Protein AF-0000000087744538 (afdb_homodimer)

Solvent-accessible surface area (backbone atoms only — not comparable to full-atom values): 15114 Å² total; per-residue (Å²): 135,67,72,44,76,43,66,58,74,73,55,67,66,58,53,46,51,51,42,43,56,70,70,41,84,78,67,40,65,72,46,45,54,49,22,63,71,48,39,71,42,40,40,32,29,20,52,75,89,43,78,42,34,37,32,33,28,36,47,30,77,37,49,35,33,53,41,73,71,38,53,32,67,93,55,54,93,66,58,53,65,60,50,50,54,50,50,53,52,47,51,56,57,70,72,44,57,86,58,30,63,37,41,40,31,37,68,28,57,72,91,44,51,63,68,44,40,77,70,65,30,39,64,40,50,49,98,89,40,24,42,31,33,40,31,76,46,76,76,136,68,74,45,75,43,67,58,75,71,56,67,66,59,52,46,51,51,42,42,56,70,72,41,84,80,67,39,67,73,47,44,55,51,21,65,70,47,38,70,41,40,40,32,29,20,52,76,88,42,78,44,33,38,33,32,27,36,49,29,75,37,50,35,33,52,42,72,72,40,52,31,67,93,56,52,93,66,57,54,64,60,50,48,53,51,50,53,52,48,52,56,57,70,72,44,57,86,58,30,63,37,41,40,30,37,66,29,56,71,91,43,50,65,68,44,40,77,70,64,30,39,64,39,50,48,100,90,40,24,40,30,31,40,34,77,47,76,76

Organism: Butyrivibrio fibrisolvens (NCBI:txid831)

Nearest PDB structures (foldseek):
  1y7r-assembly1_B  TM=8.775E-01  e=1.436E-12  Staphylococcus aureus
  2pdo-assembly1_A  TM=7.388E-01  e=1.281E-07  Shigella flexneri 2a str. 2457T
  4qvt-assembly2_D  TM=7.236E-01  e=6.708E-07  Escherichia coli K-12
  5isv-assembly2_B  TM=7.791E-01  e=2.695E-05  Escherichia coli O157:H7
  2cnt-assembly4_D  TM=7.879E-01  e=6.573E-05  Salmonella enterica subsp. enterica serovar Typhimurium str. LT2

Sequence (278 aa):
MAITYSQQIPDLQTYYDLRKSVEWNNFCPEQSEKAINNSVYFILAKDGNLPVAMGRVVGDGMYFTIVDVVVRPEYQGQKIGSTIVNRLVEIIQAEAPKGARLSIQLIAAQGKEQFYVKQGFKILPHENCGPALRKVIYTMAITYSQQIPDLQTYYDLRKSVEWNNFCPEQSEKAINNSVYFILAKDGNLPVAMGRVVGDGMYFTIVDVVVRPEYQGQKIGSTIVNRLVEIIQAEAPKGARLSIQLIAAQGKEQFYVKQGFKILPHENCGPALRKVIYT

InterPro domains:
  IPR000182 GNAT domain [PF13508] (41-122)
  IPR000182 GNAT domain [PS51186] (1-139)
  IPR016181 Acyl-CoA N-acyltransferase [SSF55729] (9-126)
  IPR053144 Putative Acetyltransferase Butenolide Biosynthesis [PTHR43233] (16-133)

pLDDT: mean 97.21, std 3.01, range [69.44, 98.88]

Foldseek 3Di:
DDKDKDQDQDDPVLLCVQCVLVPHDDDDSVVSVVVSVQFPTKMWIDDVVHTFWIWTWDDDLAEIEIDRTGGRPVCPPVCPSVVRVVVVVVVSVVPHDPPGHHHYDYDDDPPCVVVVVVVVDDAPDDDVHHGDDDDDDDD/DDKDKDQDQDDPVLLCVQCVLVPHDDDDSVVSVVVSVQFPTKMWIDDVPHTFWIWTWDDDLAEIEIDRTGGRPVCPPVCPSVVRVVVVVVVSVVPHDPPGHHHYDYDDDPPCVVVVVVVVDDAPDDDPHHGDDDDDDDD

Structure (mmCIF, N/CA/C/O backbone):
data_AF-0000000087744538-model_v1
#
loop_
_entity.id
_entity.type
_entity.pdbx_description
1 polymer 'GNAT family N-acetyltransferase'
#
loop_
_atom_site.group_PDB
_atom_site.id
_atom_site.type_symbol
_atom_site.label_atom_id
_atom_site.label_alt_id
_atom_site.label_comp_id
_atom_site.label_asym_id
_atom_site.label_entity_id
_atom_site.label_seq_id
_atom_site.pdbx_PDB_ins_code
_atom_site.Cartn_x
_atom_site.Cartn_y
_atom_site.Cartn_z
_atom_site.occupancy
_atom_site.B_iso_or_equiv
_atom_site.auth_seq_id
_atom_site.auth_comp_id
_atom_site.auth_asym_id
_atom_site.auth_atom_id
_atom_site.pdbx_PDB_model_num
ATOM 1 N N . MET A 1 1 ? 7.078 30.484 14.078 1 69.75 1 MET A N 1
ATOM 2 C CA . MET A 1 1 ? 6.355 29.219 14.016 1 69.75 1 MET A CA 1
ATOM 3 C C . MET A 1 1 ? 7.301 28.031 14.219 1 69.75 1 MET A C 1
ATOM 5 O O . MET A 1 1 ? 8.328 27.938 13.539 1 69.75 1 MET A O 1
ATOM 9 N N . ALA A 1 2 ? 7.113 27.406 15.43 1 89.69 2 ALA A N 1
ATOM 10 C CA . ALA A 1 2 ? 8.078 26.344 15.719 1 89.69 2 ALA A CA 1
ATOM 11 C C . ALA A 1 2 ? 7.445 24.969 15.555 1 89.69 2 ALA A C 1
ATOM 13 O O . ALA A 1 2 ? 6.848 24.438 16.5 1 89.69 2 ALA A O 1
ATOM 14 N N . ILE A 1 3 ? 7.383 24.469 14.352 1 97.69 3 ILE A N 1
ATOM 15 C CA . ILE A 1 3 ? 6.773 23.172 14.078 1 97.69 3 ILE A CA 1
ATOM 16 C C . ILE A 1 3 ? 7.66 22.047 14.625 1 97.69 3 ILE A C 1
ATOM 18 O O . ILE A 1 3 ? 8.875 22.047 14.406 1 97.69 3 ILE A O 1
ATOM 22 N N . THR A 1 4 ? 7.109 21.203 15.445 1 98.25 4 THR A N 1
ATOM 23 C CA . THR A 1 4 ? 7.809 20.031 15.93 1 98.25 4 THR A CA 1
ATOM 24 C C . THR A 1 4 ? 7.254 18.766 15.289 1 98.25 4 THR A C 1
ATOM 26 O O . THR A 1 4 ? 6.074 18.703 14.922 1 98.25 4 THR A O 1
ATOM 29 N N . TYR A 1 5 ? 8.094 17.781 15.133 1 98.44 5 TYR A N 1
ATOM 30 C CA . TYR A 1 5 ? 7.719 16.5 14.531 1 98.44 5 TYR A CA 1
ATOM 31 C C . TYR A 1 5 ? 7.965 15.344 15.492 1 98.44 5 TYR A C 1
ATOM 33 O O . TYR A 1 5 ? 8.977 15.32 16.203 1 98.44 5 TYR A O 1
ATOM 41 N N . SER A 1 6 ? 7.062 14.438 15.57 1 98.19 6 SER A N 1
ATOM 42 C CA . SER A 1 6 ? 7.234 13.242 16.391 1 98.19 6 SER A CA 1
ATOM 43 C C . SER A 1 6 ?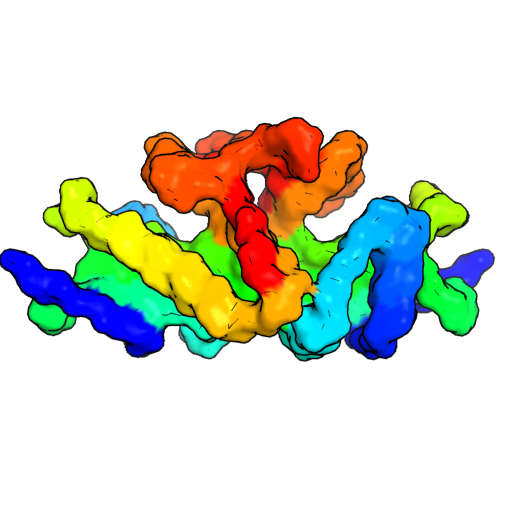 6.59 12.023 15.75 1 98.19 6 SER A C 1
ATOM 45 O O . SER A 1 6 ? 5.809 12.156 14.805 1 98.19 6 SER A O 1
ATOM 47 N N . GLN A 1 7 ? 6.898 10.758 16.234 1 97.94 7 GLN A N 1
ATOM 48 C CA . GLN A 1 7 ? 6.332 9.523 15.711 1 97.94 7 GLN A CA 1
ATOM 49 C C . GLN A 1 7 ? 5.168 9.039 16.578 1 97.94 7 GLN A C 1
ATOM 51 O O . GLN A 1 7 ? 4.773 7.871 16.5 1 97.94 7 GLN A O 1
ATOM 56 N N . GLN A 1 8 ? 4.699 10 17.328 1 96.25 8 GLN A N 1
ATOM 57 C CA . GLN A 1 8 ? 3.574 9.664 18.203 1 96.25 8 GLN A CA 1
ATOM 58 C C . GLN A 1 8 ? 2.305 9.43 17.375 1 96.25 8 GLN A C 1
ATOM 60 O O . GLN A 1 8 ? 1.945 10.242 16.531 1 96.25 8 GLN A O 1
ATOM 65 N N . ILE A 1 9 ? 1.644 8.305 17.641 1 97.88 9 ILE A N 1
ATOM 66 C CA . ILE A 1 9 ? 0.337 8.055 17.047 1 97.88 9 ILE A CA 1
ATOM 67 C C . ILE A 1 9 ? -0.725 8.898 17.75 1 97.88 9 ILE A C 1
ATOM 69 O O . ILE A 1 9 ? -0.856 8.852 18.969 1 97.88 9 ILE A O 1
ATOM 73 N N . PRO A 1 10 ? -1.362 9.742 17.047 1 97.81 10 PRO A N 1
ATOM 74 C CA . PRO A 1 10 ? -2.357 10.594 17.703 1 97.81 10 PRO A CA 1
ATOM 75 C C . PRO A 1 10 ? -3.588 9.82 18.172 1 97.81 10 PRO A C 1
ATOM 77 O O . PRO A 1 10 ? -3.801 8.68 17.734 1 97.81 10 PRO A O 1
ATOM 80 N N . ASP A 1 11 ? -4.402 10.477 19.062 1 97.69 11 ASP A N 1
ATOM 81 C CA . ASP A 1 11 ? -5.707 9.906 19.375 1 97.69 11 ASP A CA 1
ATOM 82 C C . ASP A 1 11 ? -6.664 10.031 18.203 1 97.69 11 ASP A C 1
ATOM 84 O O . ASP A 1 11 ? -6.398 10.781 17.266 1 97.69 11 ASP A O 1
ATOM 88 N N . LEU A 1 12 ? -7.715 9.281 18.297 1 98.38 12 LEU A N 1
ATOM 89 C CA . LEU A 1 12 ? -8.664 9.18 17.188 1 98.38 12 LEU A CA 1
ATOM 90 C C . LEU A 1 12 ? -9.219 10.555 16.828 1 98.38 12 LEU A C 1
ATOM 92 O O . LEU A 1 12 ? -9.359 10.883 15.648 1 98.38 12 LEU A O 1
ATOM 96 N N . GLN A 1 13 ? -9.562 11.336 17.781 1 98.5 13 GLN A N 1
ATOM 97 C CA . GLN A 1 13 ? -10.141 12.648 17.531 1 98.5 13 GLN A CA 1
ATOM 98 C C . GLN A 1 13 ? -9.172 13.547 16.766 1 98.5 13 GLN A C 1
ATOM 100 O O . GLN A 1 13 ? -9.562 14.258 15.844 1 98.5 13 GLN A O 1
ATOM 105 N N . THR A 1 14 ? -7.961 13.586 17.172 1 98.69 14 THR A N 1
ATOM 106 C CA . THR A 1 14 ? -6.934 14.352 16.484 1 98.69 14 THR A CA 1
ATOM 107 C C . THR A 1 14 ? -6.812 13.898 15.031 1 98.69 14 THR A C 1
ATOM 109 O O . THR A 1 14 ? -6.73 14.727 14.117 1 98.69 14 THR A O 1
ATOM 112 N N . TYR A 1 15 ? -6.77 12.594 14.836 1 98.75 15 TYR A N 1
ATOM 113 C CA . TYR A 1 15 ? -6.727 12.016 13.5 1 98.75 15 TYR A CA 1
ATOM 114 C C . TYR A 1 15 ? -7.898 12.5 12.656 1 98.75 15 TYR A C 1
ATOM 116 O O . TYR A 1 15 ? -7.715 12.953 11.523 1 98.75 15 TYR A O 1
ATOM 124 N N . TYR A 1 16 ? -9.039 12.469 13.188 1 98.75 16 TYR A N 1
ATOM 125 C CA . TYR A 1 16 ? -10.25 12.883 12.492 1 98.75 16 TYR A CA 1
ATOM 126 C C . TYR A 1 16 ? -10.219 14.375 12.18 1 98.75 16 TYR A C 1
ATOM 128 O O . TYR A 1 16 ? -10.602 14.797 11.086 1 98.75 16 TYR A O 1
ATOM 136 N N . ASP A 1 17 ? -9.789 15.133 13.125 1 98.75 17 ASP A N 1
ATOM 137 C CA . ASP A 1 17 ? -9.742 16.578 12.953 1 98.75 17 ASP A CA 1
ATOM 138 C C . ASP A 1 17 ? -8.797 16.969 11.82 1 98.75 17 ASP A C 1
ATOM 140 O O . ASP A 1 17 ? -9.078 17.906 11.062 1 98.75 17 ASP A O 1
ATOM 144 N N . LEU A 1 18 ? -7.699 16.328 11.758 1 98.75 18 LEU A N 1
ATOM 145 C CA . LEU A 1 18 ? -6.738 16.609 10.695 1 98.75 18 LEU A CA 1
ATOM 146 C C . LEU A 1 18 ? -7.324 16.266 9.328 1 98.75 18 LEU A C 1
ATOM 148 O O . LEU A 1 18 ? -7.227 17.062 8.391 1 98.75 18 LEU A O 1
ATOM 152 N N . ARG A 1 19 ? -7.922 15.117 9.211 1 98.5 19 ARG A N 1
ATOM 153 C CA . ARG A 1 19 ? -8.555 14.75 7.945 1 98.5 19 ARG A CA 1
ATOM 154 C C . ARG A 1 19 ? -9.664 15.734 7.582 1 98.5 19 ARG A C 1
ATOM 156 O O . ARG A 1 19 ? -9.75 16.188 6.438 1 98.5 19 ARG A O 1
ATOM 163 N N . LYS A 1 20 ? -10.461 16.078 8.5 1 98.38 20 LYS A N 1
ATOM 164 C CA . LYS A 1 20 ? -11.562 17 8.289 1 98.38 20 LYS A CA 1
ATOM 165 C C . LYS A 1 20 ? -11.055 18.375 7.855 1 98.38 20 LYS A C 1
ATOM 16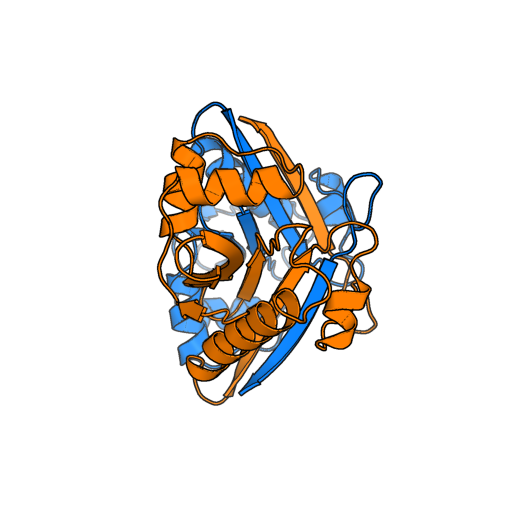7 O O . LYS A 1 20 ? -11.703 19.062 7.066 1 98.38 20 LYS A O 1
ATOM 172 N N . SER A 1 21 ? -9.945 18.781 8.375 1 98.25 21 SER A N 1
ATOM 173 C CA . SER A 1 21 ? -9.375 20.094 8.07 1 98.25 21 SER A CA 1
ATOM 174 C C . SER A 1 21 ? -9.156 20.266 6.57 1 98.25 21 SER A C 1
ATOM 176 O O . SER A 1 21 ? -9.094 21.391 6.078 1 98.25 21 SER A O 1
ATOM 178 N N . VAL A 1 22 ? -8.977 19.203 5.836 1 96.94 22 VAL A N 1
ATOM 179 C CA . VAL A 1 22 ? -8.797 19.266 4.391 1 96.94 22 VAL A CA 1
ATOM 180 C C . VAL A 1 22 ? -10.031 18.703 3.689 1 96.94 22 VAL A C 1
ATOM 182 O O . VAL A 1 22 ? -9.945 18.219 2.557 1 96.94 22 VAL A O 1
ATOM 185 N N . GLU A 1 23 ? -11.094 18.531 4.391 1 96.44 23 GLU A N 1
ATOM 186 C CA . GLU A 1 23 ? -12.414 18.172 3.889 1 96.44 23 GLU A CA 1
ATOM 187 C C . GLU A 1 23 ? -12.461 16.703 3.48 1 96.44 23 GLU A C 1
ATOM 189 O O . GLU A 1 23 ? -13.172 16.328 2.539 1 96.44 23 GLU A O 1
ATOM 194 N N . TRP A 1 24 ? -11.656 15.938 4.039 1 96.5 24 TRP A N 1
ATOM 195 C CA . TRP A 1 24 ? -11.727 14.5 3.801 1 96.5 24 TRP A CA 1
ATOM 196 C C . TRP A 1 24 ? -12.75 13.844 4.727 1 96.5 24 TRP A C 1
ATOM 198 O O . TRP A 1 24 ? -12.844 14.203 5.902 1 96.5 24 TRP A O 1
ATOM 208 N N . ASN A 1 25 ? -13.484 12.914 4.156 1 95.81 25 ASN A N 1
ATOM 209 C CA . ASN A 1 25 ? -14.383 12.133 4.996 1 95.81 25 ASN A CA 1
ATOM 210 C C . ASN A 1 25 ? -13.617 11.156 5.879 1 95.81 25 ASN A C 1
ATOM 212 O O . ASN A 1 25 ? -12.602 10.594 5.457 1 95.81 25 ASN A O 1
ATOM 216 N N . ASN A 1 26 ? -14.133 10.984 7.09 1 97.62 26 ASN A N 1
ATOM 217 C CA . ASN A 1 26 ? -13.508 10.047 8.016 1 97.62 26 ASN A CA 1
ATOM 218 C C . ASN A 1 26 ? -14.039 8.625 7.82 1 97.62 26 ASN A C 1
ATOM 220 O O . ASN A 1 26 ? -15.062 8.43 7.156 1 97.62 26 ASN A O 1
ATOM 224 N N . PHE A 1 27 ? -13.344 7.66 8.32 1 97.69 27 PHE A N 1
ATOM 225 C CA . PHE A 1 27 ? -13.711 6.25 8.352 1 97.69 27 PHE A CA 1
ATOM 226 C C . PHE A 1 27 ? -14.422 5.902 9.648 1 97.69 27 PHE A C 1
ATOM 228 O O . PHE A 1 27 ? -14.477 6.715 10.57 1 97.69 27 PHE A O 1
ATOM 235 N N . CYS A 1 28 ? -15.031 4.758 9.68 1 97.81 28 CYS A N 1
ATOM 236 C CA . CYS A 1 28 ? -15.703 4.395 10.922 1 97.81 28 CYS A CA 1
ATOM 237 C C . CYS A 1 28 ? -14.703 4.227 12.055 1 97.81 28 CYS A C 1
ATOM 239 O O . CYS A 1 28 ? -13.539 3.895 11.82 1 97.81 28 CYS A O 1
ATOM 241 N N . PRO A 1 29 ? -15.078 4.508 13.266 1 97.56 29 PRO A N 1
ATOM 242 C CA . PRO A 1 29 ? -14.148 4.566 14.398 1 97.56 29 PRO A CA 1
ATOM 243 C C . PRO A 1 29 ? -13.359 3.27 14.578 1 97.56 29 PRO A C 1
ATOM 245 O O . PRO A 1 29 ? -12.141 3.307 14.773 1 97.56 29 PRO A O 1
ATOM 248 N N . GLU A 1 30 ? -14.008 2.127 14.531 1 97.38 30 GLU A N 1
ATOM 249 C CA . GLU A 1 30 ? -13.312 0.857 14.727 1 97.38 30 GLU A CA 1
ATOM 250 C C . GLU A 1 30 ? -12.219 0.666 13.68 1 97.38 30 GLU A C 1
ATOM 252 O O . GLU A 1 30 ? -11.094 0.272 14.008 1 97.38 30 GLU A O 1
ATOM 257 N N . GLN A 1 31 ? -12.539 0.989 12.516 1 97.31 31 GLN A N 1
ATOM 258 C CA . GLN A 1 31 ? -11.594 0.887 11.406 1 97.31 31 GLN A CA 1
ATOM 259 C C . GLN A 1 31 ? -10.422 1.845 11.586 1 97.31 31 GLN A C 1
ATOM 261 O O . GLN A 1 31 ? -9.266 1.458 11.414 1 97.31 31 GLN A O 1
ATOM 266 N N . SER A 1 32 ? -10.742 3.053 11.914 1 98.19 32 SER A N 1
ATOM 267 C CA . SER A 1 32 ? -9.734 4.094 12.07 1 98.19 32 SER A CA 1
ATOM 268 C C . SER A 1 32 ? -8.766 3.76 13.203 1 98.19 32 SER A C 1
ATOM 270 O O . SER A 1 32 ? -7.551 3.891 13.047 1 98.19 32 SER A O 1
ATOM 272 N N . GLU A 1 33 ? -9.273 3.383 14.289 1 97.25 33 GLU A N 1
ATOM 273 C CA . GLU A 1 33 ? -8.438 3.049 15.438 1 97.25 33 GLU A CA 1
ATOM 274 C C . GLU A 1 33 ? -7.473 1.916 15.109 1 97.25 33 GLU A C 1
ATOM 276 O O . GLU A 1 33 ? -6.281 2.006 15.414 1 97.25 33 GLU A O 1
ATOM 281 N N . LYS A 1 34 ? -7.984 0.886 14.539 1 96.5 34 LYS A N 1
ATOM 282 C CA . LYS A 1 34 ? -7.145 -0.243 14.156 1 96.5 34 LYS A CA 1
ATOM 283 C C . LYS A 1 34 ? -6.082 0.184 13.148 1 96.5 34 LYS A C 1
ATOM 285 O O . LYS A 1 34 ? -4.906 -0.155 13.297 1 96.5 34 LYS A O 1
ATOM 290 N N . ALA A 1 35 ? -6.496 0.932 12.164 1 97.88 35 ALA A N 1
ATOM 291 C CA . ALA A 1 35 ? -5.605 1.303 11.062 1 97.88 35 ALA A CA 1
ATOM 292 C C . ALA A 1 35 ? -4.465 2.189 11.555 1 97.88 35 ALA A C 1
ATOM 294 O O . ALA A 1 35 ? -3.307 1.979 11.195 1 97.88 35 ALA A O 1
ATOM 295 N N . ILE A 1 36 ? -4.766 3.225 12.359 1 98 36 ILE A N 1
ATOM 296 C CA . ILE A 1 36 ? -3.732 4.148 12.805 1 98 36 ILE A CA 1
ATOM 297 C C . ILE A 1 36 ? -2.732 3.412 13.695 1 98 36 ILE A C 1
ATOM 299 O O . ILE A 1 36 ? -1.529 3.684 13.641 1 98 36 ILE A O 1
ATOM 303 N N . ASN A 1 37 ? -3.178 2.43 14.438 1 96.94 37 ASN A N 1
ATOM 304 C CA . ASN A 1 37 ? -2.303 1.651 15.305 1 96.94 37 ASN A CA 1
ATOM 305 C C . ASN A 1 37 ? -1.519 0.604 14.523 1 96.94 37 ASN A C 1
ATOM 307 O O . ASN A 1 37 ? -0.521 0.072 15.016 1 96.94 37 ASN A O 1
ATOM 311 N N . ASN A 1 38 ? -1.932 0.245 13.383 1 96.81 38 ASN A N 1
ATOM 312 C CA . ASN A 1 38 ? -1.247 -0.725 12.531 1 96.81 38 ASN A CA 1
ATOM 313 C C . ASN A 1 38 ? -0.302 -0.041 11.555 1 96.81 38 ASN A C 1
ATOM 315 O O . ASN A 1 38 ? 0.304 -0.701 10.703 1 96.81 38 ASN A O 1
ATOM 319 N N . SER A 1 39 ? -0.185 1.293 11.625 1 97.75 39 SER A N 1
ATOM 320 C CA . SER A 1 39 ? 0.793 1.998 10.797 1 97.75 39 SER A CA 1
ATOM 321 C C . SER A 1 39 ? 2.213 1.53 11.102 1 97.75 39 SER A C 1
ATOM 323 O O . SER A 1 39 ? 2.568 1.326 12.266 1 97.75 39 SER A O 1
ATOM 325 N N . VAL A 1 40 ? 3.002 1.337 10.039 1 97.56 40 VAL A N 1
ATOM 326 C CA . VAL A 1 40 ? 4.398 0.994 10.273 1 97.56 40 VAL A CA 1
ATOM 327 C C . VAL A 1 40 ? 5.152 2.219 10.789 1 97.56 40 VAL A C 1
ATOM 329 O O . VAL A 1 40 ? 6.012 2.104 11.664 1 97.56 40 VAL A O 1
ATOM 332 N N . TYR A 1 41 ? 4.875 3.338 10.227 1 98.25 41 TYR A N 1
ATOM 333 C CA . TYR A 1 41 ? 5.398 4.617 10.695 1 98.25 41 TYR A CA 1
ATOM 334 C C . TYR A 1 41 ? 4.316 5.688 10.695 1 98.25 41 TYR A C 1
ATOM 336 O O . TYR A 1 41 ? 3.389 5.637 9.883 1 98.25 41 TYR A O 1
ATOM 344 N N . PHE A 1 42 ? 4.469 6.559 11.641 1 98.69 42 PHE A N 1
ATOM 345 C CA . PHE A 1 42 ? 3.592 7.715 11.758 1 98.69 42 PHE A CA 1
ATOM 346 C C . PHE A 1 42 ? 4.387 8.969 12.117 1 98.69 42 PHE A C 1
ATOM 348 O O . PHE A 1 42 ? 5.266 8.922 12.977 1 98.69 42 PHE A O 1
ATOM 355 N N . ILE A 1 43 ? 4.117 10.062 11.398 1 98.81 43 ILE A N 1
ATOM 356 C CA . ILE A 1 43 ? 4.699 11.344 11.797 1 98.81 43 ILE A CA 1
ATOM 357 C C . ILE A 1 43 ? 3.586 12.359 12.055 1 98.81 43 ILE A C 1
ATOM 359 O O . ILE A 1 43 ? 2.715 12.562 11.203 1 98.81 43 ILE A O 1
ATOM 363 N N . LEU A 1 44 ? 3.6 12.898 13.219 1 98.81 44 LEU A N 1
ATOM 364 C CA . LEU A 1 44 ? 2.705 13.977 13.633 1 98.81 44 LEU A CA 1
ATOM 365 C C . LEU A 1 44 ? 3.469 15.289 13.773 1 98.81 44 LEU A C 1
ATOM 367 O O . LEU A 1 44 ? 4.527 15.328 14.406 1 98.81 44 LEU A O 1
ATOM 371 N N . ALA A 1 45 ? 3.018 16.297 13.109 1 98.81 45 ALA A N 1
ATOM 372 C CA . ALA A 1 45 ? 3.582 17.625 13.258 1 98.81 45 ALA A CA 1
ATOM 373 C C . ALA A 1 45 ? 2.676 18.516 14.102 1 98.81 45 ALA A C 1
ATOM 375 O O . ALA A 1 45 ? 1.452 18.484 13.961 1 98.81 45 ALA A O 1
ATOM 376 N N . LYS A 1 46 ? 3.264 19.328 14.961 1 98.56 46 LYS A N 1
ATOM 377 C CA . LYS A 1 46 ? 2.512 20.234 15.836 1 98.56 46 LYS A CA 1
ATOM 378 C C . LYS A 1 46 ? 3.111 21.641 15.828 1 98.56 46 LYS A C 1
ATOM 380 O O . LYS A 1 46 ? 4.332 21.797 15.734 1 98.56 46 LYS A O 1
ATOM 385 N N . ASP A 1 47 ? 2.289 22.594 15.812 1 98.25 47 ASP A N 1
ATOM 386 C CA . ASP A 1 47 ? 2.648 23.953 16.188 1 98.25 47 ASP A CA 1
ATOM 387 C C . ASP A 1 47 ? 2.324 24.234 17.656 1 98.25 47 ASP A C 1
ATOM 389 O O . ASP A 1 47 ? 1.184 24.547 18 1 98.25 47 ASP A O 1
ATOM 393 N N . GLY A 1 48 ? 3.373 24.156 18.5 1 96.5 48 GLY A N 1
ATOM 394 C CA . GLY A 1 48 ? 3.076 24.047 19.922 1 96.5 48 GLY A CA 1
ATOM 395 C C . GLY A 1 48 ? 2.293 22.797 20.281 1 96.5 48 GLY A C 1
ATOM 396 O O . GLY A 1 48 ? 2.732 21.688 20 1 96.5 48 GLY A O 1
ATOM 397 N N . ASN A 1 49 ? 1.06 22.984 20.797 1 95.88 49 ASN A N 1
ATOM 398 C CA . ASN A 1 49 ? 0.236 21.844 21.172 1 95.88 49 ASN A CA 1
ATOM 399 C C . ASN A 1 49 ? -0.808 21.531 20.109 1 95.88 49 ASN A C 1
ATOM 401 O O . ASN A 1 49 ? -1.521 20.531 20.203 1 95.88 49 ASN A O 1
ATOM 405 N N . LEU A 1 50 ? -0.843 22.281 19.078 1 97.44 50 LEU A N 1
ATOM 406 C CA . LEU A 1 50 ? -1.851 22.109 18.031 1 97.44 50 LEU A CA 1
ATOM 407 C C . LEU A 1 50 ? -1.361 21.156 16.953 1 97.44 50 LEU A C 1
ATOM 409 O O . LEU A 1 50 ? -0.421 21.469 16.219 1 97.44 50 LEU A O 1
ATOM 413 N N . PRO A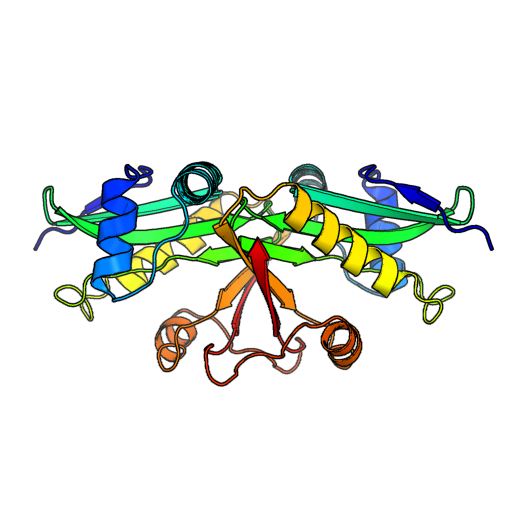 1 51 ? -1.977 19.984 16.844 1 98.69 51 PRO A N 1
ATOM 414 C CA . PRO A 1 51 ? -1.651 19.156 15.68 1 98.69 51 PRO A CA 1
ATOM 415 C C . PRO A 1 51 ? -1.993 19.844 14.352 1 98.69 51 PRO A C 1
ATOM 417 O O . PRO A 1 51 ? -3.123 20.297 14.164 1 98.69 51 PRO A O 1
ATOM 420 N N . VAL A 1 52 ? -0.998 19.891 13.398 1 98.75 52 VAL A N 1
ATOM 421 C CA . VAL A 1 52 ? -1.239 20.688 12.203 1 98.75 52 VAL A CA 1
ATOM 422 C C . VAL A 1 52 ? -1.042 19.828 10.953 1 98.75 52 VAL A C 1
ATOM 424 O O . VAL A 1 52 ? -1.459 20.203 9.859 1 98.75 52 VAL A O 1
ATOM 427 N N . ALA A 1 53 ? -0.366 18.672 11.055 1 98.88 53 ALA A N 1
ATOM 428 C CA . ALA A 1 53 ? -0.113 17.812 9.898 1 98.88 53 ALA A CA 1
ATOM 429 C C . ALA A 1 53 ? 0.212 16.391 10.336 1 98.88 53 ALA A C 1
ATOM 431 O O . ALA A 1 53 ? 0.555 16.1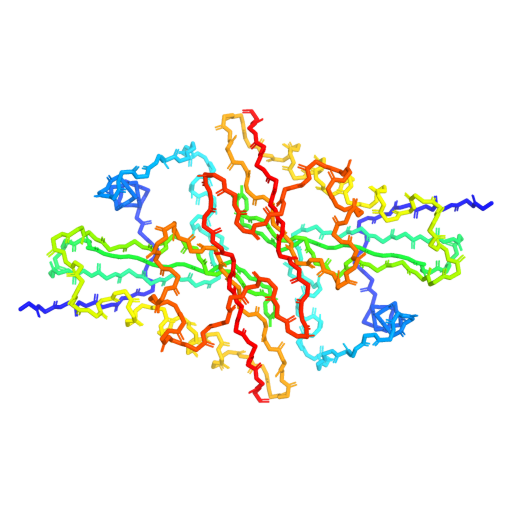41 11.5 1 98.88 53 ALA A O 1
ATOM 432 N N . MET A 1 54 ? 0.093 15.484 9.391 1 98.88 54 MET A N 1
ATOM 433 C CA . MET A 1 54 ? 0.448 14.086 9.656 1 98.88 54 MET A CA 1
ATOM 434 C C . MET A 1 54 ? 0.825 13.367 8.367 1 98.88 54 MET A C 1
ATOM 436 O O . MET A 1 54 ? 0.599 13.891 7.273 1 98.88 54 MET A O 1
ATOM 440 N N . GLY A 1 55 ? 1.403 12.281 8.453 1 98.81 55 GLY A N 1
ATOM 441 C CA . GLY A 1 55 ? 1.667 11.281 7.438 1 98.81 55 GLY A CA 1
ATOM 442 C C . GLY A 1 55 ? 1.914 9.898 8.016 1 98.81 55 GLY A C 1
ATOM 443 O O . GLY A 1 55 ? 2.492 9.766 9.094 1 98.81 55 GLY A O 1
ATOM 444 N N . ARG A 1 56 ? 1.495 8.945 7.285 1 98.62 56 ARG A N 1
ATOM 445 C CA . ARG A 1 56 ? 1.652 7.586 7.793 1 98.62 56 ARG A CA 1
ATOM 446 C C . ARG A 1 56 ? 2.104 6.633 6.691 1 98.62 56 ARG A C 1
ATOM 448 O O . ARG A 1 56 ? 2.057 6.98 5.508 1 98.62 56 ARG A O 1
ATOM 455 N N . VAL A 1 57 ? 2.588 5.496 7.129 1 98.81 57 VAL A N 1
ATOM 456 C CA . VAL A 1 57 ? 3.059 4.477 6.195 1 98.81 57 VAL A CA 1
ATOM 457 C C . VAL A 1 57 ? 2.41 3.133 6.527 1 98.81 57 VAL A C 1
ATOM 459 O O . VAL A 1 57 ? 2.338 2.744 7.695 1 98.81 57 VAL A O 1
ATOM 462 N N . VAL A 1 58 ? 1.864 2.516 5.523 1 98.69 58 VAL A N 1
ATOM 463 C CA . VAL A 1 58 ? 1.498 1.104 5.543 1 98.69 58 VAL A CA 1
ATOM 464 C C . VAL A 1 58 ? 2.555 0.285 4.805 1 98.69 58 VAL A C 1
ATOM 466 O O . VAL A 1 58 ? 3.008 0.672 3.727 1 98.69 58 VAL A O 1
ATOM 469 N N . GLY A 1 59 ? 3.014 -0.853 5.414 1 98.5 59 GLY A N 1
ATOM 470 C CA . GLY A 1 59 ? 4.062 -1.571 4.711 1 98.5 59 GLY A CA 1
ATOM 471 C C . GLY A 1 59 ? 4.453 -2.873 5.387 1 98.5 59 GLY A C 1
ATOM 472 O O . GLY A 1 59 ? 3.924 -3.207 6.449 1 98.5 59 GLY A O 1
ATOM 473 N N . ASP A 1 60 ? 5.379 -3.578 4.695 1 98.38 60 ASP A N 1
ATOM 474 C CA . ASP A 1 60 ? 5.762 -4.895 5.191 1 98.38 60 ASP A CA 1
ATOM 475 C C . ASP A 1 60 ? 7.281 -5.051 5.215 1 98.38 60 ASP A C 1
ATOM 477 O O . ASP A 1 60 ? 7.793 -6.16 5.402 1 98.38 60 ASP A O 1
ATOM 481 N N . GLY A 1 61 ? 7.996 -4.004 4.973 1 97.62 61 GLY A N 1
ATOM 482 C CA . GLY A 1 61 ? 9.445 -4.051 4.926 1 97.62 61 GLY A CA 1
ATOM 483 C C . GLY A 1 61 ? 10 -4.094 3.514 1 97.62 61 GLY A C 1
ATOM 484 O O . GLY A 1 61 ? 11.211 -3.977 3.312 1 97.62 61 GLY A O 1
ATOM 485 N N . MET A 1 62 ? 9.203 -4.289 2.557 1 98.12 62 MET A N 1
ATOM 486 C CA . MET A 1 62 ? 9.547 -4.375 1.14 1 98.12 62 MET A CA 1
ATOM 487 C C . MET A 1 62 ? 8.695 -3.414 0.314 1 98.12 62 MET A C 1
ATOM 489 O O . MET A 1 62 ? 9.227 -2.637 -0.482 1 98.12 62 MET A O 1
ATOM 493 N N . TYR A 1 63 ? 7.445 -3.477 0.504 1 98.62 63 TYR A N 1
ATOM 494 C CA . TYR A 1 63 ? 6.449 -2.615 -0.126 1 98.62 63 TYR A CA 1
ATOM 495 C C . TYR A 1 63 ? 5.844 -1.651 0.886 1 98.62 63 TYR A C 1
ATOM 497 O O . TYR A 1 63 ? 5.477 -2.053 1.994 1 98.62 63 TYR A O 1
ATOM 505 N N . PHE A 1 64 ? 5.77 -0.386 0.492 1 98.81 64 PHE A N 1
ATOM 506 C CA . PHE A 1 64 ? 5.242 0.647 1.375 1 98.81 64 PHE A CA 1
ATOM 507 C C . PHE A 1 64 ? 4.23 1.521 0.64 1 98.81 64 PHE A C 1
ATOM 509 O O . PHE A 1 64 ? 4.355 1.741 -0.566 1 98.81 64 PHE A O 1
ATOM 516 N N . THR A 1 65 ? 3.256 1.952 1.334 1 98.88 65 THR A N 1
ATOM 517 C CA . THR A 1 65 ? 2.326 2.975 0.866 1 98.88 65 THR A CA 1
ATOM 518 C C . THR A 1 65 ? 2.264 4.141 1.849 1 98.88 65 THR A C 1
ATOM 520 O O . THR A 1 65 ? 1.978 3.947 3.031 1 98.88 65 THR A O 1
ATOM 523 N N . ILE A 1 66 ? 2.611 5.297 1.378 1 98.81 66 ILE A N 1
ATOM 524 C CA . ILE A 1 66 ? 2.414 6.508 2.17 1 98.81 66 ILE A CA 1
ATOM 525 C C . ILE A 1 66 ? 0.959 6.961 2.066 1 98.81 66 ILE A C 1
ATOM 527 O O . ILE A 1 66 ? 0.417 7.078 0.966 1 98.81 66 ILE A O 1
ATOM 531 N N . VAL A 1 67 ? 0.322 7.148 3.227 1 98.5 67 VAL A N 1
ATOM 532 C CA . VAL A 1 67 ? -1.094 7.496 3.264 1 98.5 67 VAL A CA 1
ATOM 533 C C . VAL A 1 67 ? -1.316 8.656 4.234 1 98.5 67 VAL A C 1
ATOM 535 O O . VAL A 1 67 ? -0.446 8.961 5.051 1 98.5 67 VAL A O 1
ATOM 538 N N . ASP A 1 68 ? -2.445 9.297 4.113 1 98.25 68 ASP A N 1
ATOM 539 C CA . ASP A 1 68 ? -2.955 10.281 5.062 1 98.25 68 ASP A CA 1
ATOM 540 C C . ASP A 1 68 ? -1.962 11.422 5.258 1 98.25 68 ASP A C 1
ATOM 542 O O . ASP A 1 68 ? -1.7 11.836 6.387 1 98.25 68 ASP A O 1
ATOM 546 N N . VAL A 1 69 ? -1.364 11.773 4.188 1 98.5 69 VAL A N 1
ATOM 547 C CA . VAL A 1 69 ? -0.564 12.992 4.262 1 98.5 69 VAL A CA 1
ATOM 548 C C . VAL A 1 69 ? -1.479 14.211 4.246 1 98.5 69 VAL A C 1
ATOM 550 O O . VAL A 1 69 ? -2.076 14.539 3.217 1 98.5 69 VAL A O 1
ATOM 553 N N . VAL A 1 70 ? -1.584 14.844 5.359 1 98.31 70 VAL A N 1
ATOM 554 C CA . VAL A 1 70 ? -2.49 15.977 5.551 1 98.31 70 VAL A CA 1
ATOM 555 C C . VAL A 1 70 ? -1.742 17.125 6.207 1 98.31 70 VAL A C 1
ATOM 557 O O . VAL A 1 70 ? -0.997 16.938 7.168 1 98.31 70 VAL A O 1
ATOM 560 N N . VAL A 1 71 ? -1.87 18.25 5.672 1 98.56 71 VAL A N 1
ATOM 561 C CA . VAL A 1 71 ? -1.445 19.5 6.277 1 98.56 71 VAL A CA 1
ATOM 562 C C . VAL A 1 71 ? -2.623 20.469 6.332 1 98.56 71 VAL A C 1
ATOM 564 O O . VAL A 1 71 ? -3.273 20.734 5.316 1 98.56 71 VAL A O 1
ATOM 567 N N . ARG A 1 72 ? -2.922 20.984 7.566 1 98.62 72 ARG A N 1
ATOM 568 C CA . ARG A 1 72 ? -3.967 22 7.648 1 98.62 72 ARG A CA 1
ATOM 569 C C . ARG A 1 72 ? -3.752 23.094 6.605 1 98.62 72 ARG A C 1
ATOM 571 O O . ARG A 1 72 ? -2.623 23.547 6.395 1 98.62 72 ARG A O 1
ATOM 578 N N . PRO A 1 73 ? -4.867 23.562 6.059 1 98.06 73 PRO A N 1
ATOM 579 C CA . PRO A 1 73 ? -4.75 24.547 4.977 1 98.06 73 PRO A CA 1
ATOM 580 C C . PRO A 1 73 ? -3.936 25.766 5.375 1 98.06 73 PRO A C 1
ATOM 582 O O . PRO A 1 73 ? -3.098 26.234 4.598 1 98.06 73 PRO A O 1
ATOM 585 N N . GLU A 1 74 ? -4.105 26.266 6.566 1 97.31 74 GLU A N 1
ATOM 586 C CA . GLU A 1 74 ? -3.42 27.453 7.039 1 97.31 74 GLU A CA 1
ATOM 587 C C . GLU A 1 74 ? -1.916 27.219 7.16 1 97.31 74 GLU A C 1
ATOM 589 O O . GLU A 1 74 ? -1.141 28.172 7.281 1 97.31 74 GLU A O 1
ATOM 594 N N . TYR A 1 75 ? -1.49 25.984 7.121 1 97.94 75 TYR A N 1
ATOM 595 C CA . TYR A 1 75 ? -0.085 25.656 7.32 1 97.94 75 TYR A CA 1
ATOM 596 C C . TYR A 1 75 ? 0.533 25.109 6.035 1 97.94 75 TYR A C 1
ATOM 598 O O . TYR A 1 75 ? 1.689 24.688 6.023 1 97.94 75 TYR A O 1
ATOM 606 N N . GLN A 1 76 ? -0.204 25.078 4.953 1 96.69 76 GLN A N 1
ATOM 607 C CA . GLN A 1 76 ? 0.299 24.578 3.676 1 96.69 76 GLN A CA 1
ATOM 608 C C . GLN A 1 76 ? 1.24 25.594 3.027 1 96.69 76 GLN A C 1
ATOM 610 O O . GLN A 1 76 ? 1.229 26.781 3.379 1 96.69 76 GLN A O 1
ATOM 615 N N . GLY A 1 77 ? 2.107 25.031 2.186 1 95 77 GLY A N 1
ATOM 616 C CA . GLY A 1 77 ? 3.049 25.906 1.498 1 95 77 GLY A CA 1
ATOM 617 C C . GLY A 1 77 ? 4.246 26.281 2.352 1 95 77 GLY A C 1
ATOM 618 O O . GLY A 1 77 ? 4.992 27.203 2.012 1 95 77 GLY A O 1
ATOM 619 N N . GLN A 1 78 ? 4.41 25.656 3.445 1 96.31 78 GLN A N 1
ATOM 620 C CA . GLN A 1 78 ? 5.48 25.969 4.383 1 96.31 78 GLN A CA 1
ATOM 621 C C . GLN A 1 78 ? 6.457 24.812 4.527 1 96.31 78 GLN A C 1
ATOM 623 O O . GLN A 1 78 ? 7.156 24.703 5.539 1 96.31 78 GLN A O 1
ATOM 628 N N . LYS A 1 79 ? 6.43 23.812 3.629 1 96.75 79 LYS A N 1
ATOM 629 C CA . LYS A 1 79 ? 7.367 22.703 3.527 1 96.75 79 LYS A CA 1
ATOM 630 C C . LYS A 1 79 ? 7.105 21.672 4.617 1 96.75 79 LYS A C 1
ATOM 632 O O . LYS A 1 79 ? 7.934 20.781 4.848 1 96.75 79 LYS A O 1
ATOM 637 N N . ILE A 1 80 ? 5.996 21.828 5.301 1 98.25 80 ILE A N 1
ATOM 638 C CA . ILE A 1 80 ? 5.66 20.875 6.352 1 98.25 80 ILE A CA 1
ATOM 639 C C . ILE A 1 80 ? 5.383 19.5 5.738 1 98.25 80 ILE A C 1
ATOM 641 O O . ILE A 1 80 ? 5.918 18.484 6.203 1 98.25 80 ILE A O 1
ATOM 645 N N . GLY A 1 81 ? 4.586 19.469 4.684 1 98.25 81 GLY A N 1
ATOM 646 C CA . GLY A 1 81 ? 4.285 18.219 4.004 1 98.25 81 GLY A CA 1
ATOM 647 C C . GLY A 1 81 ? 5.52 17.531 3.455 1 98.25 81 GLY A C 1
ATOM 648 O O . GLY A 1 81 ? 5.695 16.328 3.635 1 98.25 81 GLY A O 1
ATOM 649 N N . SER A 1 82 ? 6.355 18.312 2.77 1 97.88 82 SER A N 1
ATOM 650 C CA . SER A 1 82 ? 7.578 17.75 2.207 1 97.88 82 SER A CA 1
ATOM 651 C C . SER A 1 82 ? 8.484 17.188 3.299 1 97.88 82 SER A C 1
ATOM 653 O O . SER A 1 82 ? 9.109 16.141 3.119 1 97.88 82 SER A O 1
ATOM 655 N N . THR A 1 83 ? 8.578 17.891 4.414 1 98.44 83 THR A N 1
ATOM 656 C CA . THR A 1 83 ? 9.375 17.422 5.543 1 98.44 83 THR A CA 1
ATOM 657 C C . THR A 1 83 ? 8.852 16.078 6.051 1 98.44 83 THR A C 1
ATOM 659 O O . THR A 1 83 ? 9.633 15.164 6.309 1 98.44 83 THR A O 1
ATOM 662 N N . ILE A 1 84 ? 7.566 15.961 6.137 1 98.69 84 ILE A N 1
ATOM 663 C CA . ILE A 1 84 ? 6.949 14.734 6.625 1 98.69 84 ILE A CA 1
ATOM 664 C C . ILE A 1 84 ? 7.266 13.578 5.672 1 98.69 84 ILE A C 1
ATOM 666 O O . ILE A 1 84 ? 7.75 12.531 6.098 1 98.69 84 ILE A O 1
ATOM 670 N N . VAL A 1 85 ? 7.035 13.742 4.375 1 98.69 85 VAL A N 1
ATOM 671 C CA . VAL A 1 85 ? 7.25 12.695 3.387 1 98.69 85 VAL A CA 1
ATOM 672 C C . VAL A 1 85 ? 8.727 12.297 3.367 1 98.69 85 VAL A C 1
ATOM 674 O O . VAL A 1 85 ? 9.055 11.109 3.365 1 98.69 85 VAL A O 1
ATOM 677 N N . ASN A 1 86 ? 9.602 13.25 3.381 1 98.44 86 ASN A N 1
ATOM 678 C CA . ASN A 1 86 ? 11.031 12.977 3.389 1 98.44 86 ASN A CA 1
ATOM 679 C C . ASN A 1 86 ? 11.438 12.18 4.625 1 98.44 86 ASN A C 1
ATOM 681 O O . ASN A 1 86 ? 12.227 11.242 4.531 1 98.44 86 ASN A O 1
ATOM 685 N N . ARG A 1 87 ? 10.969 12.578 5.762 1 98.5 87 ARG A N 1
ATOM 686 C CA . ARG A 1 87 ? 11.305 11.875 7 1 98.5 87 ARG A CA 1
ATOM 687 C C . ARG A 1 87 ? 10.797 10.43 6.961 1 98.5 87 ARG A C 1
ATOM 689 O O . ARG A 1 87 ? 11.484 9.516 7.422 1 98.5 87 ARG A O 1
ATOM 696 N N . LEU A 1 88 ? 9.57 10.25 6.484 1 98.75 88 LEU A N 1
ATOM 697 C CA . LEU A 1 88 ? 9.047 8.898 6.359 1 98.75 88 LEU A CA 1
ATOM 698 C C . LEU A 1 88 ? 9.938 8.047 5.465 1 98.75 88 LEU A C 1
ATOM 700 O O . LEU A 1 88 ? 10.258 6.906 5.805 1 98.75 88 LEU A O 1
ATOM 704 N N . VAL A 1 89 ? 10.312 8.586 4.328 1 98.62 89 VAL A N 1
ATOM 705 C CA . VAL A 1 89 ? 11.172 7.867 3.389 1 98.62 89 VAL A CA 1
ATOM 706 C C . VAL A 1 89 ? 12.516 7.555 4.047 1 98.62 89 VAL A C 1
ATOM 708 O O . VAL A 1 89 ? 13.039 6.449 3.902 1 98.62 89 VAL A O 1
ATOM 711 N N . GLU A 1 90 ? 13.023 8.5 4.766 1 98.12 90 GLU A N 1
ATOM 712 C CA . GLU A 1 90 ? 14.297 8.32 5.453 1 98.12 90 GLU A CA 1
ATOM 713 C C . GLU A 1 90 ? 14.211 7.195 6.484 1 98.12 90 GLU A C 1
ATOM 715 O O . GLU A 1 90 ? 15.133 6.383 6.602 1 98.12 90 GLU A O 1
ATOM 720 N N . ILE A 1 91 ? 13.195 7.164 7.258 1 98.19 91 ILE A N 1
ATOM 721 C CA . ILE A 1 91 ? 13.008 6.121 8.258 1 98.19 91 ILE A CA 1
ATOM 722 C C . ILE A 1 91 ? 12.93 4.754 7.578 1 98.19 91 ILE A C 1
ATOM 724 O O . ILE A 1 91 ? 13.57 3.797 8.016 1 98.19 91 ILE A O 1
ATOM 728 N N . ILE A 1 92 ? 12.148 4.656 6.512 1 98.19 92 ILE A N 1
ATOM 729 C CA . ILE A 1 92 ? 12 3.424 5.75 1 98.19 92 ILE A CA 1
ATOM 730 C C . ILE A 1 92 ? 13.375 2.934 5.297 1 98.19 92 ILE A C 1
ATOM 732 O O . ILE A 1 92 ? 13.703 1.757 5.465 1 98.19 92 ILE A O 1
ATOM 736 N N . GLN A 1 93 ? 14.141 3.828 4.758 1 97.62 93 GLN A N 1
ATOM 737 C CA . GLN A 1 93 ? 15.461 3.492 4.238 1 97.62 93 GLN A CA 1
ATOM 738 C C . GLN A 1 93 ? 16.391 3.041 5.359 1 97.62 93 GLN A C 1
ATOM 740 O O . GLN A 1 93 ? 17.141 2.07 5.203 1 97.62 93 GLN A O 1
ATOM 745 N N . ALA A 1 94 ? 16.328 3.732 6.434 1 97.19 94 ALA A N 1
ATOM 746 C CA . ALA A 1 94 ? 17.25 3.486 7.543 1 97.19 94 ALA A CA 1
ATOM 747 C C . ALA A 1 94 ? 17.016 2.105 8.148 1 97.19 94 ALA A C 1
ATOM 749 O O . ALA A 1 94 ? 17.953 1.473 8.648 1 97.19 94 ALA A O 1
ATOM 750 N N . GLU A 1 95 ? 15.844 1.647 8.094 1 96.31 95 GLU A N 1
ATOM 751 C CA . GLU A 1 95 ? 15.492 0.385 8.742 1 96.31 95 GLU A CA 1
ATOM 752 C C . GLU A 1 95 ? 15.648 -0.789 7.777 1 96.31 95 GLU A C 1
ATOM 754 O O . GLU A 1 95 ? 15.539 -1.948 8.18 1 96.31 95 GLU A O 1
ATOM 759 N N . ALA A 1 96 ? 15.859 -0.536 6.539 1 96.94 96 ALA A N 1
ATOM 760 C CA . ALA A 1 96 ? 15.977 -1.579 5.523 1 96.94 96 ALA A CA 1
ATOM 761 C C . ALA A 1 96 ? 17.344 -2.256 5.594 1 96.94 96 ALA A C 1
ATOM 763 O O . ALA A 1 96 ? 18.359 -1.603 5.859 1 96.94 96 ALA A O 1
ATOM 764 N N . PRO A 1 97 ? 17.438 -3.559 5.391 1 96.94 97 PRO A N 1
ATOM 765 C CA . PRO A 1 97 ? 18.75 -4.215 5.332 1 96.94 97 PRO A CA 1
ATOM 766 C C . PRO A 1 97 ? 19.562 -3.795 4.109 1 96.94 97 PRO A C 1
ATOM 768 O O . PRO A 1 97 ? 19.016 -3.258 3.148 1 96.94 97 PRO A O 1
ATOM 771 N N . LYS A 1 98 ? 20.875 -4.059 4.277 1 95.62 98 LYS A N 1
ATOM 772 C CA . LYS A 1 98 ? 21.75 -3.795 3.139 1 95.62 98 LYS A CA 1
ATOM 773 C C . LYS A 1 98 ? 21.375 -4.66 1.942 1 95.62 98 LYS A C 1
ATOM 775 O O . LYS A 1 98 ? 21.094 -5.852 2.094 1 95.62 98 LYS A O 1
ATOM 780 N N . GLY A 1 99 ? 21.328 -4.004 0.722 1 96.06 99 GLY A N 1
ATOM 781 C CA . GLY A 1 99 ? 20.984 -4.73 -0.493 1 96.06 99 GLY A CA 1
ATOM 782 C C . GLY A 1 99 ? 19.5 -4.812 -0.75 1 96.06 99 GLY A C 1
ATOM 783 O O . GLY A 1 99 ? 19.062 -5.531 -1.651 1 96.06 99 GLY A O 1
ATOM 784 N N . ALA A 1 100 ? 18.734 -4.102 0.05 1 97.69 100 ALA A N 1
ATOM 785 C CA . ALA A 1 100 ? 17.297 -4.125 -0.108 1 97.69 100 ALA A CA 1
ATOM 786 C C . ALA A 1 100 ? 16.859 -3.27 -1.296 1 97.69 100 ALA A C 1
ATOM 788 O O . ALA A 1 100 ? 17.547 -2.33 -1.682 1 97.69 100 ALA A O 1
ATOM 789 N N . ARG A 1 101 ? 15.773 -3.643 -1.907 1 98.06 101 ARG A N 1
ATOM 790 C CA . ARG A 1 101 ? 15.016 -2.855 -2.873 1 98.06 101 ARG A CA 1
ATOM 791 C C . ARG A 1 101 ? 13.641 -2.486 -2.322 1 98.06 101 ARG A C 1
ATOM 793 O O . ARG A 1 101 ? 12.789 -3.355 -2.129 1 98.06 101 ARG A O 1
ATOM 800 N N . LEU A 1 102 ? 13.469 -1.224 -2.07 1 98.25 102 LEU A N 1
ATOM 801 C CA . LEU A 1 102 ? 12.234 -0.727 -1.472 1 98.25 102 LEU A CA 1
ATOM 802 C C . LEU A 1 102 ? 11.32 -0.114 -2.531 1 98.25 102 LEU A C 1
ATOM 804 O O . LEU A 1 102 ? 11.789 0.599 -3.422 1 98.25 102 LEU A O 1
ATOM 808 N N . SER A 1 103 ? 10.109 -0.481 -2.496 1 98.25 103 SER A N 1
ATOM 809 C CA . SER A 1 103 ? 9.086 0.134 -3.336 1 98.25 103 SER A CA 1
ATOM 810 C C . SER A 1 103 ? 8.109 0.956 -2.506 1 98.25 103 SER A C 1
ATOM 812 O O . SER A 1 103 ? 7.32 0.401 -1.738 1 98.25 103 SER A O 1
ATOM 814 N N . ILE A 1 104 ? 8.156 2.256 -2.607 1 98.69 104 ILE A N 1
ATOM 815 C CA . ILE A 1 104 ? 7.293 3.172 -1.874 1 98.69 104 ILE A CA 1
ATOM 816 C C . ILE A 1 104 ? 6.277 3.797 -2.828 1 98.69 104 ILE A C 1
ATOM 818 O O . ILE A 1 104 ? 6.656 4.449 -3.805 1 98.69 104 ILE A O 1
ATOM 822 N N . GLN A 1 105 ? 5.051 3.59 -2.582 1 98.69 105 GLN A N 1
ATOM 823 C CA . GLN A 1 105 ? 4 4.09 -3.465 1 98.69 105 GLN A CA 1
ATOM 824 C C . GLN A 1 105 ? 3.041 5.008 -2.715 1 98.69 105 GLN A C 1
ATOM 826 O O . GLN A 1 105 ? 3.068 5.07 -1.483 1 98.69 105 GLN A O 1
ATOM 831 N N . LEU A 1 106 ? 2.244 5.75 -3.412 1 98.69 106 LEU A N 1
ATOM 832 C CA . LEU A 1 106 ? 1.15 6.562 -2.893 1 98.69 106 LEU A CA 1
ATOM 833 C C . LEU A 1 106 ? 0.194 6.965 -4.008 1 98.69 106 LEU A C 1
ATOM 835 O O . LEU A 1 106 ? 0.499 6.781 -5.191 1 98.69 106 LEU A O 1
ATOM 839 N N . ILE A 1 107 ? -0.982 7.402 -3.68 1 98.38 107 ILE A N 1
ATOM 840 C CA . ILE A 1 107 ? -1.92 8.055 -4.59 1 98.38 107 ILE A CA 1
ATOM 841 C C . ILE A 1 107 ? -2.051 9.531 -4.23 1 98.38 107 ILE A C 1
ATOM 843 O O . ILE A 1 107 ? -2.467 9.875 -3.121 1 98.38 107 ILE A O 1
ATOM 847 N N . ALA A 1 108 ? -1.681 10.344 -5.133 1 97.38 108 ALA A N 1
ATOM 848 C CA . ALA A 1 108 ? -1.795 11.781 -4.902 1 97.38 108 ALA A CA 1
ATOM 849 C C . ALA A 1 108 ? -3.242 12.242 -5.047 1 97.38 108 ALA A C 1
ATOM 851 O O . ALA A 1 108 ? -3.98 11.734 -5.895 1 97.38 108 ALA A O 1
ATOM 852 N N . ALA A 1 109 ? -3.643 13.227 -4.195 1 93 109 ALA A N 1
ATOM 853 C CA . ALA A 1 109 ? -4.875 13.938 -4.52 1 93 109 ALA A CA 1
ATOM 854 C C . ALA A 1 109 ? -4.781 14.602 -5.887 1 93 109 ALA A C 1
ATOM 856 O O . ALA A 1 109 ? -3.688 14.922 -6.355 1 93 109 ALA A O 1
ATOM 857 N N . GLN A 1 110 ? -5.914 14.781 -6.508 1 91 110 GLN A N 1
ATOM 858 C CA . GLN A 1 110 ? -5.93 15.398 -7.832 1 91 110 GLN A CA 1
ATOM 859 C C . GLN A 1 110 ? -5.254 16.766 -7.816 1 91 110 GLN A C 1
ATOM 861 O O . GLN A 1 110 ? -5.555 17.594 -6.965 1 91 110 GLN A O 1
ATOM 866 N N . GLY A 1 111 ? -4.309 16.906 -8.711 1 91.06 111 GLY A N 1
ATOM 867 C CA . GLY A 1 111 ? -3.633 18.188 -8.844 1 91.06 111 GLY A CA 1
ATOM 868 C C . GLY A 1 111 ? -2.455 18.344 -7.902 1 91.06 111 GLY A C 1
ATOM 869 O O . GLY A 1 111 ? -1.775 19.375 -7.914 1 91.06 111 GLY A O 1
ATOM 870 N N . LYS A 1 112 ? -2.168 17.344 -7.062 1 92.94 112 LYS A N 1
ATOM 871 C CA . LYS A 1 112 ? -1.109 17.469 -6.066 1 92.94 112 LYS A CA 1
ATOM 872 C C . LYS A 1 112 ? 0.088 16.594 -6.422 1 92.94 112 LYS A C 1
ATOM 874 O O . LYS A 1 112 ? 1.018 16.453 -5.625 1 92.94 112 LYS A O 1
ATOM 879 N N . GLU A 1 113 ? 0.079 15.977 -7.617 1 96.19 113 GLU A N 1
ATOM 880 C CA . GLU A 1 113 ? 1.106 15.016 -8.008 1 96.19 113 GLU A CA 1
ATOM 881 C C . GLU A 1 113 ? 2.482 15.68 -8.07 1 96.19 113 GLU A C 1
ATOM 883 O O . GLU A 1 113 ? 3.496 15.039 -7.781 1 96.19 113 GLU A O 1
ATOM 888 N N . GLN A 1 114 ? 2.537 16.953 -8.422 1 96.38 114 GLN A N 1
ATOM 889 C CA . GLN A 1 114 ? 3.82 17.641 -8.57 1 96.38 114 GLN A CA 1
ATOM 890 C C . GLN A 1 114 ? 4.543 17.734 -7.23 1 96.38 114 GLN A C 1
ATOM 892 O O . GLN A 1 114 ? 5.773 17.734 -7.18 1 96.38 114 GLN A O 1
ATOM 897 N N . PHE A 1 115 ? 3.721 17.906 -6.2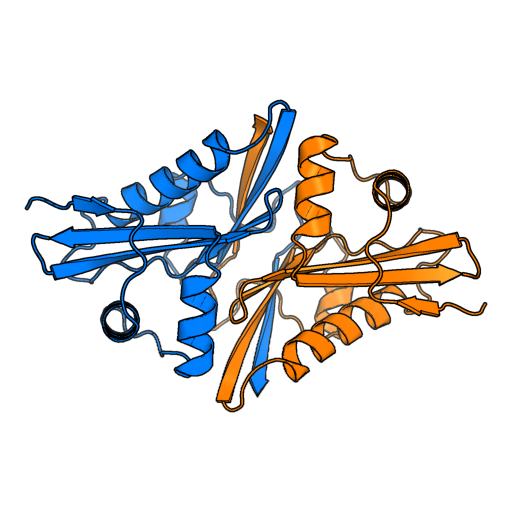11 1 96.75 115 PHE A N 1
ATOM 898 C CA . PHE A 1 115 ? 4.277 17.891 -4.863 1 96.75 115 PHE A CA 1
ATOM 899 C C . PHE A 1 115 ? 5.16 16.672 -4.648 1 96.75 115 PHE A C 1
ATOM 901 O O . PHE A 1 115 ? 6.289 16.797 -4.164 1 96.75 115 PHE A O 1
ATOM 908 N N . TYR A 1 116 ? 4.789 15.523 -5.086 1 98.12 116 TYR A N 1
ATOM 909 C CA . TYR A 1 116 ? 5.504 14.273 -4.867 1 98.12 116 TYR A CA 1
ATOM 910 C C . TYR A 1 116 ? 6.59 14.07 -5.914 1 98.12 116 TYR A C 1
ATOM 912 O O . TYR A 1 116 ? 7.633 13.484 -5.633 1 98.12 116 TYR A O 1
ATOM 920 N N . VAL A 1 117 ? 6.312 14.508 -7.133 1 98.06 117 VAL A N 1
ATOM 921 C CA . VAL A 1 117 ? 7.32 14.438 -8.188 1 98.06 117 VAL A CA 1
ATOM 922 C C . VAL A 1 117 ? 8.586 15.156 -7.738 1 98.06 117 VAL A C 1
ATOM 924 O O . VAL A 1 117 ? 9.695 14.656 -7.926 1 98.06 117 VAL A O 1
ATOM 927 N N . LYS A 1 118 ? 8.422 16.281 -7.148 1 96.88 118 LYS A N 1
ATOM 928 C CA . LYS A 1 118 ? 9.547 17.062 -6.66 1 96.88 118 LYS A CA 1
ATOM 929 C C . LYS A 1 118 ? 10.32 16.312 -5.582 1 96.88 118 LYS A C 1
ATOM 931 O O . LYS A 1 118 ? 11.484 16.625 -5.312 1 96.88 118 LYS A O 1
ATOM 936 N N . GLN A 1 119 ? 9.719 15.398 -4.98 1 96.06 119 GLN A N 1
ATOM 937 C CA . GLN A 1 119 ? 10.336 14.625 -3.914 1 96.06 119 GLN A CA 1
ATOM 938 C C . GLN A 1 119 ? 10.906 13.312 -4.453 1 96.06 119 GLN A C 1
ATOM 940 O O . GLN A 1 119 ? 11.289 12.43 -3.682 1 96.06 119 GLN A O 1
ATOM 945 N N . GLY A 1 120 ? 10.914 13.125 -5.734 1 97.31 120 GLY A N 1
ATOM 946 C CA . GLY A 1 120 ? 11.594 12 -6.352 1 97.31 120 GLY A CA 1
ATOM 947 C C . GLY A 1 120 ? 10.648 10.859 -6.715 1 97.31 120 GLY A C 1
ATOM 948 O O . GLY A 1 120 ? 11.094 9.789 -7.137 1 97.31 120 GLY A O 1
ATOM 949 N N . PHE A 1 121 ? 9.359 11.055 -6.496 1 98.38 121 PHE A N 1
ATOM 950 C CA . PHE A 1 121 ? 8.406 10.047 -6.941 1 98.38 121 PHE A CA 1
ATOM 951 C C . PHE A 1 121 ? 8.102 10.203 -8.43 1 98.38 121 PHE A C 1
ATOM 953 O O . PHE A 1 121 ? 8.188 11.305 -8.969 1 98.38 121 PHE A O 1
ATOM 960 N N . LYS A 1 122 ? 7.766 9.133 -9.055 1 98.19 122 LYS A N 1
ATOM 961 C CA . LYS A 1 122 ? 7.406 9.141 -10.469 1 98.19 122 LYS A CA 1
ATOM 962 C C . LYS A 1 122 ? 5.949 8.734 -10.672 1 98.19 122 LYS A C 1
ATOM 964 O O . LYS A 1 122 ? 5.488 7.754 -10.086 1 98.19 122 LYS A O 1
ATOM 969 N N . ILE A 1 123 ? 5.297 9.398 -11.523 1 98.19 123 ILE A N 1
ATOM 970 C CA . ILE A 1 123 ? 3.902 9.117 -11.836 1 98.19 123 ILE A CA 1
ATOM 971 C C . ILE A 1 123 ? 3.801 7.793 -12.594 1 98.19 123 ILE A C 1
ATOM 973 O O . ILE A 1 123 ? 4.609 7.523 -13.492 1 98.19 123 ILE A O 1
ATOM 977 N N . LEU A 1 124 ? 2.732 6.98 -12.273 1 97.69 124 LEU A N 1
ATOM 978 C CA . LEU A 1 124 ? 2.482 5.715 -12.953 1 97.69 124 LEU A CA 1
ATOM 979 C C . LEU A 1 124 ? 1.412 5.871 -14.023 1 97.69 124 LEU A C 1
ATOM 981 O O . LEU A 1 124 ? 0.476 6.66 -13.859 1 97.69 124 LEU A O 1
ATOM 985 N N . PRO A 1 125 ? 1.519 5.164 -15.156 1 96.75 125 PRO A N 1
ATOM 986 C CA . PRO A 1 125 ? 2.611 4.254 -15.508 1 96.75 125 PRO A CA 1
ATOM 987 C C . PRO A 1 125 ? 3.814 4.977 -16.109 1 96.75 125 PRO A C 1
ATOM 989 O O . PRO A 1 125 ? 3.723 6.16 -16.438 1 96.75 125 PRO A O 1
ATOM 992 N N . HIS A 1 126 ? 4.93 4.297 -16.078 1 94.81 126 HIS A N 1
ATOM 993 C CA . HIS A 1 126 ? 6.117 4.762 -16.797 1 94.81 126 HIS A CA 1
ATOM 994 C C . HIS A 1 126 ? 6.863 3.598 -17.438 1 94.81 126 HIS A C 1
ATOM 996 O O . HIS A 1 126 ? 6.348 2.48 -17.5 1 94.81 126 HIS A O 1
ATOM 1002 N N . GLU A 1 127 ? 7.965 3.773 -18.031 1 89.31 127 GLU A N 1
ATOM 1003 C CA . GLU A 1 127 ? 8.648 2.842 -18.922 1 89.31 127 GLU A CA 1
ATOM 1004 C C . GLU A 1 127 ? 8.852 1.485 -18.25 1 89.31 127 GLU A C 1
ATOM 1006 O O . GLU A 1 127 ? 8.766 0.446 -18.906 1 89.31 127 GLU A O 1
ATOM 1011 N N . ASN A 1 128 ? 9.039 1.394 -16.984 1 88.25 128 ASN A N 1
ATOM 1012 C CA . ASN A 1 128 ? 9.391 0.141 -16.328 1 88.25 128 ASN A CA 1
ATOM 1013 C C . ASN A 1 128 ? 8.305 -0.296 -15.352 1 88.25 128 ASN A C 1
ATOM 1015 O O . ASN A 1 128 ? 8.539 -1.17 -14.508 1 88.25 128 ASN A O 1
ATOM 1019 N N . CYS A 1 129 ? 7.215 0.341 -15.469 1 93.44 129 CYS A N 1
ATOM 1020 C CA . CYS A 1 129 ? 6.172 0.049 -14.492 1 93.44 129 CYS A CA 1
ATOM 1021 C C . CYS A 1 129 ? 4.789 0.24 -15.102 1 93.44 129 CYS A C 1
ATOM 1023 O O . CYS A 1 129 ? 4.523 1.259 -15.742 1 93.44 129 CYS A O 1
ATOM 1025 N N . GLY A 1 130 ? 3.943 -0.749 -14.922 1 95.94 130 GLY A N 1
ATOM 1026 C CA . GLY A 1 130 ? 2.582 -0.637 -15.422 1 95.94 130 GLY A CA 1
ATOM 1027 C C . GLY A 1 130 ? 1.722 0.303 -14.602 1 95.94 130 GLY A C 1
ATOM 1028 O O . GLY A 1 130 ? 2.227 1.011 -13.727 1 95.94 130 GLY A O 1
ATOM 1029 N N . PRO A 1 131 ? 0.481 0.388 -14.938 1 97.88 131 PRO A N 1
ATOM 1030 C CA . PRO A 1 131 ? -0.408 1.326 -14.25 1 97.88 131 PRO A CA 1
ATOM 1031 C C . PRO A 1 131 ? -0.847 0.823 -12.875 1 97.88 131 PRO A C 1
ATOM 1033 O O . PRO A 1 131 ? -0.834 -0.385 -12.625 1 97.88 131 PRO A O 1
ATOM 1036 N N . ALA A 1 132 ? -1.131 1.76 -12.039 1 98.56 132 ALA A N 1
ATOM 1037 C CA . ALA A 1 132 ? -1.764 1.437 -10.766 1 98.56 132 ALA A CA 1
ATOM 1038 C C . ALA A 1 132 ? -3.279 1.346 -10.906 1 98.56 132 ALA A C 1
ATOM 1040 O O . ALA A 1 132 ? -3.869 2.027 -11.75 1 98.56 132 ALA A O 1
ATOM 1041 N N . LEU A 1 133 ? -3.875 0.488 -10.172 1 98.75 133 LEU A N 1
ATOM 1042 C CA . LEU A 1 133 ? -5.324 0.332 -10.117 1 98.75 133 LEU A CA 1
ATOM 1043 C C . LEU A 1 133 ? -5.812 0.349 -8.672 1 98.75 133 LEU A C 1
ATOM 1045 O O . LEU A 1 133 ? -5.047 0.069 -7.75 1 98.75 133 LEU A O 1
ATOM 1049 N N . ARG A 1 134 ? -7.074 0.673 -8.562 1 98.56 134 ARG A N 1
ATOM 1050 C CA . ARG A 1 134 ? -7.668 0.793 -7.234 1 98.56 134 ARG A CA 1
ATOM 1051 C C . ARG A 1 134 ? -9.109 0.297 -7.234 1 98.56 134 ARG A C 1
ATOM 1053 O O . ARG A 1 134 ? -9.836 0.474 -8.219 1 98.56 134 ARG A O 1
ATOM 1060 N N . LYS A 1 135 ? -9.5 -0.39 -6.273 1 98.19 135 LYS A N 1
ATOM 1061 C CA . LYS A 1 135 ? -10.859 -0.83 -5.969 1 98.19 135 LYS A CA 1
ATOM 1062 C C . LYS A 1 135 ? -11.289 -0.373 -4.578 1 98.19 135 LYS A C 1
ATOM 1064 O O . LYS A 1 135 ? -10.578 -0.594 -3.6 1 98.19 135 LYS A O 1
ATOM 1069 N N . VAL A 1 136 ? -12.367 0.362 -4.449 1 97.88 136 VAL A N 1
ATOM 1070 C CA . VAL A 1 136 ? -12.922 0.816 -3.182 1 97.88 136 VAL A CA 1
ATOM 1071 C C . VAL A 1 136 ? -14.148 -0.022 -2.83 1 97.88 136 VAL A C 1
ATOM 1073 O O . VAL A 1 136 ? -15.023 -0.248 -3.674 1 97.88 136 VAL A O 1
ATOM 1076 N N . ILE A 1 137 ? -14.25 -0.481 -1.671 1 97.44 137 ILE A N 1
ATOM 1077 C CA . ILE A 1 137 ? -15.344 -1.332 -1.228 1 97.44 137 ILE A CA 1
ATOM 1078 C C . ILE A 1 137 ? -15.945 -0.769 0.059 1 97.44 137 ILE A C 1
ATOM 1080 O O . ILE A 1 137 ? -15.219 -0.381 0.974 1 97.44 137 ILE A O 1
ATOM 1084 N N . TYR A 1 138 ? -17.219 -0.711 0.146 1 96.12 138 TYR A N 1
ATOM 1085 C CA . TYR A 1 138 ? -17.953 -0.336 1.348 1 96.12 138 TYR A CA 1
ATOM 1086 C C . TYR A 1 138 ? -18.594 -1.555 1.993 1 96.12 138 TYR A C 1
ATOM 1088 O O . TYR A 1 138 ? -19.156 -2.412 1.3 1 96.12 138 TYR A O 1
ATOM 1096 N N . THR A 1 139 ? -18.469 -1.721 3.244 1 93.88 139 THR A N 1
ATOM 1097 C CA . THR A 1 139 ? -19.078 -2.85 3.943 1 93.88 139 THR A CA 1
ATOM 1098 C C . THR A 1 139 ? -20.25 -2.393 4.793 1 93.88 139 THR A C 1
ATOM 1100 O O . THR A 1 139 ? -20.266 -1.265 5.289 1 93.88 139 THR A O 1
ATOM 1103 N N . MET B 1 1 ? -6.629 -31.453 -13.352 1 69.44 1 MET B N 1
ATOM 1104 C CA . MET B 1 1 ? -5.789 -30.547 -12.578 1 69.44 1 MET B CA 1
ATOM 1105 C C . MET B 1 1 ? -6.531 -30.047 -11.352 1 69.44 1 MET B C 1
ATOM 1107 O O . MET B 1 1 ? -7.66 -29.562 -11.453 1 69.44 1 MET B O 1
ATOM 1111 N N . ALA B 1 2 ? -6.012 -30.531 -10.172 1 89.75 2 ALA B N 1
ATOM 1112 C CA . ALA B 1 2 ? -6.77 -30.172 -8.977 1 89.75 2 ALA B CA 1
ATOM 1113 C C . ALA B 1 2 ? -6.039 -29.094 -8.18 1 89.75 2 ALA B C 1
ATOM 1115 O O . ALA B 1 2 ? -5.18 -29.406 -7.348 1 89.75 2 ALA B O 1
ATOM 1116 N N . ILE B 1 3 ? -6.184 -27.844 -8.531 1 97.69 3 ILE B N 1
ATOM 1117 C CA . ILE B 1 3 ? -5.516 -26.75 -7.852 1 97.69 3 ILE B CA 1
ATOM 1118 C C . ILE B 1 3 ? -6.137 -26.547 -6.469 1 97.69 3 ILE B C 1
ATOM 1120 O O . ILE B 1 3 ? -7.359 -26.5 -6.332 1 97.69 3 ILE B O 1
ATOM 1124 N N . THR B 1 4 ? -5.328 -26.578 -5.453 1 98.25 4 THR B N 1
ATOM 1125 C CA . THR B 1 4 ? -5.773 -26.266 -4.098 1 98.25 4 THR B CA 1
ATOM 1126 C C . THR B 1 4 ? -5.242 -24.906 -3.654 1 98.25 4 THR B C 1
ATOM 1128 O O . THR B 1 4 ? -4.18 -24.469 -4.102 1 98.25 4 THR B O 1
ATOM 1131 N N . TYR B 1 5 ? -5.988 -24.25 -2.807 1 98.44 5 TYR B N 1
ATOM 1132 C CA . TYR B 1 5 ? -5.629 -22.938 -2.289 1 98.44 5 TYR B CA 1
ATOM 1133 C C . TYR B 1 5 ? -5.531 -22.953 -0.768 1 98.44 5 TYR B C 1
ATOM 1135 O O . TYR B 1 5 ? -6.355 -23.578 -0.096 1 98.44 5 TYR B O 1
ATOM 1143 N N . SER B 1 6 ? -4.535 -22.344 -0.223 1 98.19 6 SER B N 1
ATOM 1144 C CA . SER B 1 6 ? -4.391 -22.219 1.224 1 98.19 6 SER B CA 1
ATOM 1145 C C . SER B 1 6 ? -3.787 -20.875 1.613 1 98.19 6 SER B C 1
ATOM 1147 O O . SER B 1 6 ? -3.258 -20.156 0.762 1 98.19 6 SER B O 1
ATOM 1149 N N . GLN B 1 7 ? -3.842 -20.469 2.945 1 97.94 7 GLN B N 1
ATOM 1150 C CA . GLN B 1 7 ? -3.275 -19.219 3.439 1 97.94 7 GLN B CA 1
ATOM 1151 C C . GLN B 1 7 ? -1.905 -19.453 4.07 1 97.94 7 GLN B C 1
ATOM 1153 O O . GLN B 1 7 ? -1.422 -18.609 4.836 1 97.94 7 GLN B O 1
ATOM 1158 N N . GLN B 1 8 ? -1.384 -20.594 3.689 1 96.19 8 GLN B N 1
ATOM 1159 C CA . GLN B 1 8 ? -0.064 -20.906 4.223 1 96.19 8 GLN B CA 1
ATOM 1160 C C . GLN B 1 8 ? 1.008 -20 3.623 1 96.19 8 GLN B C 1
ATOM 1162 O O . GLN B 1 8 ? 1.08 -19.844 2.402 1 96.19 8 GLN B O 1
ATOM 1167 N N . ILE B 1 9 ? 1.824 -19.422 4.48 1 97.88 9 ILE B N 1
ATOM 1168 C CA . ILE B 1 9 ? 2.984 -18.672 4.016 1 97.88 9 ILE B CA 1
ATOM 1169 C C . ILE B 1 9 ? 4.082 -19.641 3.57 1 97.88 9 ILE B C 1
ATOM 1171 O O . ILE B 1 9 ? 4.484 -20.516 4.332 1 97.88 9 ILE B O 1
ATOM 1175 N N . PRO B 1 10 ? 4.453 -19.578 2.369 1 97.75 10 PRO B N 1
ATOM 1176 C CA . PRO B 1 10 ? 5.473 -20.516 1.899 1 97.75 10 PRO B CA 1
ATOM 1177 C C . PRO B 1 10 ? 6.852 -20.25 2.494 1 97.75 10 PRO B C 1
ATOM 1179 O O . PRO B 1 10 ? 7.082 -19.172 3.051 1 97.75 10 PRO B O 1
ATOM 1182 N N . ASP B 1 11 ? 7.781 -21.266 2.357 1 97.75 11 ASP B N 1
ATOM 1183 C CA . ASP B 1 11 ? 9.18 -21 2.693 1 97.75 11 ASP B CA 1
ATOM 1184 C C . ASP B 1 11 ? 9.828 -20.078 1.66 1 97.75 11 ASP B C 1
ATOM 1186 O O . ASP B 1 11 ? 9.281 -19.875 0.575 1 97.75 11 ASP B O 1
ATOM 1190 N N . LEU B 1 12 ? 10.945 -19.562 2.051 1 98.44 12 LEU B N 1
ATOM 1191 C CA . LEU B 1 12 ? 11.617 -18.562 1.243 1 98.44 12 LEU B CA 1
ATOM 1192 C C . LEU B 1 12 ? 11.938 -19.094 -0.148 1 98.44 12 LEU B C 1
ATOM 1194 O O . LEU B 1 12 ? 11.766 -18.391 -1.146 1 98.44 12 LEU B O 1
ATOM 1198 N N . GLN B 1 13 ? 12.406 -20.281 -0.239 1 98.56 13 GLN B N 1
ATOM 1199 C CA . GLN B 1 13 ? 12.773 -20.875 -1.525 1 98.56 13 GLN B CA 1
ATOM 1200 C C . GLN B 1 13 ? 11.562 -20.969 -2.451 1 98.56 13 GLN B C 1
ATOM 1202 O O . GLN B 1 13 ? 11.664 -20.672 -3.645 1 98.56 13 GLN B O 1
ATOM 1207 N N . THR B 1 14 ? 10.469 -21.422 -1.967 1 98.69 14 THR B N 1
ATOM 1208 C CA . THR B 1 14 ? 9.242 -21.5 -2.744 1 98.69 14 THR B CA 1
ATOM 1209 C C . THR B 1 14 ? 8.844 -20.109 -3.258 1 98.69 14 THR B C 1
ATOM 1211 O O . THR B 1 14 ? 8.469 -19.969 -4.422 1 98.69 14 THR B O 1
ATOM 1214 N N . TYR B 1 15 ? 8.898 -19.141 -2.367 1 98.75 15 TYR B N 1
ATOM 1215 C CA . TYR B 1 15 ? 8.617 -17.75 -2.73 1 98.75 15 TYR B CA 1
ATOM 1216 C C . TYR B 1 15 ? 9.516 -17.297 -3.873 1 98.75 15 TYR B C 1
ATOM 1218 O O . TYR B 1 15 ? 9.039 -16.75 -4.867 1 98.75 15 TYR B O 1
ATOM 1226 N N . TYR B 1 16 ? 10.742 -17.562 -3.781 1 98.81 16 TYR B N 1
ATOM 1227 C CA . TYR B 1 16 ? 11.719 -17.172 -4.793 1 98.81 16 TYR B CA 1
ATOM 1228 C C . TYR B 1 16 ? 11.453 -17.891 -6.109 1 98.81 16 TYR B C 1
ATOM 1230 O O . TYR B 1 16 ? 11.539 -17.297 -7.18 1 98.81 16 TYR B O 1
ATOM 1238 N N . ASP B 1 17 ? 11.172 -19.141 -6.016 1 98.75 17 ASP B N 1
ATOM 1239 C CA . ASP B 1 17 ? 10.938 -19.938 -7.215 1 98.75 17 ASP B CA 1
ATOM 1240 C C . ASP B 1 17 ? 9.719 -19.422 -7.988 1 98.75 17 ASP B C 1
ATOM 1242 O O . ASP B 1 17 ? 9.727 -19.422 -9.219 1 98.75 17 ASP B O 1
ATOM 1246 N N . LEU B 1 18 ? 8.719 -19.094 -7.293 1 98.75 18 LEU B N 1
ATOM 1247 C CA . LEU B 1 18 ? 7.52 -18.562 -7.938 1 98.75 18 LEU B CA 1
ATOM 1248 C C . LEU B 1 18 ? 7.82 -17.234 -8.641 1 98.75 18 LEU B C 1
ATOM 1250 O O . LEU B 1 18 ? 7.434 -17.047 -9.789 1 98.75 18 LEU B O 1
ATOM 1254 N N . ARG B 1 19 ? 8.492 -16.344 -7.973 1 98.56 19 ARG B N 1
ATOM 1255 C CA . ARG B 1 19 ? 8.867 -15.086 -8.602 1 98.56 19 ARG B CA 1
ATOM 1256 C C . ARG B 1 19 ? 9.75 -15.328 -9.82 1 98.56 19 ARG B C 1
ATOM 1258 O O . ARG B 1 19 ? 9.523 -14.734 -10.883 1 98.56 19 ARG B O 1
ATOM 1265 N N . LYS B 1 20 ? 10.688 -16.156 -9.695 1 98.38 20 LYS B N 1
ATOM 1266 C CA . LYS B 1 20 ? 11.609 -16.469 -10.781 1 98.38 20 LYS B CA 1
ATOM 1267 C C . LYS B 1 20 ? 10.875 -17.078 -11.969 1 98.38 20 LYS B C 1
ATOM 1269 O O . LYS B 1 20 ? 11.258 -16.844 -13.125 1 98.38 20 LYS B O 1
ATOM 1274 N N . SER B 1 21 ? 9.875 -17.844 -11.727 1 98.25 21 SER B N 1
ATOM 1275 C CA . SER B 1 21 ? 9.117 -18.516 -12.773 1 98.25 21 SER B CA 1
ATOM 1276 C C . SER B 1 21 ? 8.555 -17.516 -13.773 1 98.25 21 SER B C 1
ATOM 1278 O O . SER B 1 21 ? 8.266 -17.859 -14.922 1 98.25 21 SER B O 1
ATOM 1280 N N . VAL B 1 22 ? 8.32 -16.281 -13.359 1 96.94 22 VAL B N 1
ATOM 1281 C CA . VAL B 1 22 ? 7.82 -15.25 -14.258 1 96.94 22 VAL B CA 1
ATOM 1282 C C . VAL B 1 22 ? 8.922 -14.227 -14.531 1 96.94 22 VAL B C 1
ATOM 1284 O O . VAL B 1 22 ? 8.633 -13.062 -14.836 1 96.94 22 VAL B O 1
ATOM 1287 N N . GLU B 1 23 ? 10.133 -14.531 -14.219 1 96.5 23 GLU B N 1
ATOM 1288 C CA . GLU B 1 23 ? 11.336 -13.781 -14.539 1 96.5 23 GLU B CA 1
ATOM 1289 C C . GLU B 1 23 ? 11.453 -12.523 -13.68 1 96.5 23 GLU B C 1
ATOM 1291 O O . GLU B 1 23 ? 11.969 -11.5 -14.133 1 96.5 23 GLU B O 1
ATOM 1296 N N . TRP B 1 24 ? 10.875 -12.547 -12.578 1 96.5 24 TRP B N 1
ATOM 1297 C CA . TRP B 1 24 ? 11.039 -11.438 -11.641 1 96.5 24 TRP B CA 1
ATOM 1298 C C . TRP B 1 24 ? 12.305 -11.625 -10.805 1 96.5 24 TRP B C 1
ATOM 1300 O O . TRP B 1 24 ? 12.625 -12.734 -10.391 1 96.5 24 TRP B O 1
ATOM 1310 N N . ASN B 1 25 ? 13 -10.508 -10.625 1 95.94 25 ASN B N 1
ATOM 1311 C CA . ASN B 1 25 ? 14.141 -10.555 -9.711 1 95.94 25 ASN B CA 1
ATOM 1312 C C . ASN B 1 25 ? 13.688 -10.68 -8.258 1 95.94 25 ASN B C 1
ATOM 1314 O O . ASN B 1 25 ? 12.664 -10.117 -7.867 1 95.94 25 ASN B O 1
ATOM 1318 N N . ASN B 1 26 ? 14.484 -11.422 -7.5 1 97.69 26 ASN B N 1
ATOM 1319 C CA . ASN B 1 26 ? 14.18 -11.594 -6.082 1 97.69 26 ASN B CA 1
ATOM 1320 C C . ASN B 1 26 ? 14.805 -10.484 -5.238 1 97.69 26 ASN B C 1
ATOM 1322 O O . ASN B 1 26 ? 15.664 -9.75 -5.711 1 97.69 26 ASN B O 1
ATOM 1326 N N . PHE B 1 27 ? 14.328 -10.32 -4.039 1 97.75 27 PHE B N 1
ATOM 1327 C CA . PHE B 1 27 ? 14.844 -9.406 -3.025 1 97.75 27 PHE B CA 1
ATOM 1328 C C . PHE B 1 27 ? 15.859 -10.102 -2.131 1 97.75 27 PHE B C 1
ATOM 1330 O O . PHE B 1 27 ? 16.031 -11.32 -2.207 1 97.75 27 PHE B O 1
ATOM 1337 N N . CYS B 1 28 ? 16.578 -9.328 -1.371 1 97.81 28 CYS B N 1
ATOM 1338 C CA . CYS B 1 28 ? 17.547 -9.977 -0.492 1 97.81 28 CYS B CA 1
ATOM 1339 C C . CYS B 1 28 ? 16.859 -10.836 0.55 1 97.81 28 CYS B C 1
ATOM 1341 O O . CYS B 1 28 ? 15.711 -10.57 0.919 1 97.81 28 CYS B O 1
ATOM 1343 N N . PRO B 1 29 ? 17.469 -11.906 0.992 1 97.62 29 PRO B N 1
ATOM 1344 C CA . PRO B 1 29 ? 16.812 -12.906 1.841 1 97.62 29 PRO B CA 1
ATOM 1345 C C . PRO B 1 29 ? 16.219 -12.297 3.115 1 97.62 29 PRO B C 1
ATOM 1347 O O . PRO B 1 29 ? 15.086 -12.602 3.479 1 97.62 29 PRO B O 1
ATOM 1350 N N . GLU B 1 30 ? 16.953 -11.461 3.809 1 97.5 30 GLU B N 1
ATOM 1351 C CA . GLU B 1 30 ? 16.453 -10.867 5.047 1 97.5 30 GLU B CA 1
ATOM 1352 C C . GLU B 1 30 ? 15.18 -10.062 4.801 1 97.5 30 GLU B C 1
ATOM 1354 O O . GLU B 1 30 ? 14.211 -10.18 5.555 1 97.5 30 GLU B O 1
ATOM 1359 N N . GLN B 1 31 ? 15.203 -9.336 3.781 1 97.44 31 GLN B N 1
ATOM 1360 C CA . GLN B 1 31 ? 14.055 -8.523 3.398 1 97.44 31 GLN B CA 1
ATOM 1361 C C . GLN B 1 31 ? 12.852 -9.398 3.039 1 97.44 31 GLN B C 1
ATOM 1363 O O . GLN B 1 31 ? 11.734 -9.148 3.486 1 97.44 31 GLN B O 1
ATOM 1368 N N . SER B 1 32 ? 13.109 -10.391 2.248 1 98.19 32 SER B N 1
ATOM 1369 C CA . SER B 1 32 ? 12.055 -11.281 1.775 1 98.19 32 SER B CA 1
A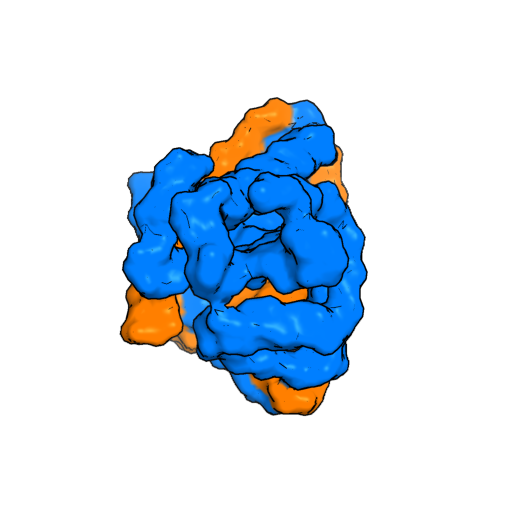TOM 1370 C C . SER B 1 32 ? 11.398 -12.031 2.934 1 98.19 32 SER B C 1
ATOM 1372 O O . SER B 1 32 ? 10.172 -12.125 3.008 1 98.19 32 SER B O 1
ATOM 1374 N N . GLU B 1 33 ? 12.18 -12.562 3.762 1 97.31 33 GLU B N 1
ATOM 1375 C CA . GLU B 1 33 ? 11.656 -13.312 4.902 1 97.31 33 GLU B CA 1
ATOM 1376 C C . GLU B 1 33 ? 10.766 -12.438 5.777 1 97.31 33 GLU B C 1
ATOM 1378 O O . GLU B 1 33 ? 9.664 -12.844 6.156 1 97.31 33 GLU B O 1
ATOM 1383 N N . LYS B 1 34 ? 11.242 -11.289 6.105 1 96.62 34 LYS B N 1
ATOM 1384 C CA . LYS B 1 34 ? 10.461 -10.359 6.914 1 96.62 34 LYS B CA 1
ATOM 1385 C C . LYS B 1 34 ? 9.164 -9.977 6.215 1 96.62 34 LYS B C 1
ATOM 1387 O O . LYS B 1 34 ? 8.094 -9.992 6.824 1 96.62 34 LYS B O 1
ATOM 1392 N N . ALA B 1 35 ? 9.266 -9.664 4.961 1 97.94 35 ALA B N 1
ATOM 1393 C CA . ALA B 1 35 ? 8.125 -9.156 4.207 1 97.94 35 ALA B CA 1
ATOM 1394 C C . ALA B 1 35 ? 7.035 -10.219 4.086 1 97.94 35 ALA B C 1
ATOM 1396 O O . ALA B 1 35 ? 5.852 -9.93 4.289 1 97.94 35 ALA B O 1
ATOM 1397 N N . ILE B 1 36 ? 7.395 -11.453 3.709 1 98.06 36 ILE B N 1
ATOM 1398 C CA . ILE B 1 36 ? 6.395 -12.492 3.51 1 98.06 36 ILE B CA 1
ATOM 1399 C C . ILE B 1 36 ? 5.703 -12.812 4.836 1 98.06 36 ILE B C 1
ATOM 1401 O O . ILE B 1 36 ? 4.5 -13.07 4.867 1 98.06 36 ILE B O 1
ATOM 1405 N N . ASN B 1 37 ? 6.41 -12.703 5.938 1 97 37 ASN B N 1
ATOM 1406 C CA . ASN B 1 37 ? 5.84 -12.969 7.254 1 97 37 ASN B CA 1
ATOM 1407 C C . ASN B 1 37 ? 5.012 -11.781 7.75 1 97 37 ASN B C 1
ATOM 1409 O O . ASN B 1 37 ? 4.211 -11.93 8.68 1 97 37 ASN B O 1
ATOM 1413 N N . ASN B 1 38 ? 5.195 -10.648 7.246 1 96.88 38 ASN B N 1
ATOM 1414 C CA . ASN B 1 38 ? 4.441 -9.453 7.625 1 96.88 38 ASN B CA 1
ATOM 1415 C C . ASN B 1 38 ? 3.232 -9.25 6.719 1 96.88 38 ASN B C 1
ATOM 1417 O O . ASN B 1 38 ? 2.525 -8.242 6.84 1 96.88 38 ASN B O 1
ATOM 1421 N N . SER B 1 39 ? 2.988 -10.172 5.781 1 97.75 39 SER B N 1
ATOM 1422 C CA . SER B 1 39 ? 1.785 -10.094 4.961 1 97.75 39 SER B CA 1
ATOM 1423 C C . SER B 1 39 ? 0.526 -10.172 5.82 1 97.75 39 SER B C 1
ATOM 1425 O O . SER B 1 39 ? 0.457 -10.969 6.758 1 97.75 39 SER B O 1
ATOM 1427 N N . VAL B 1 40 ? -0.455 -9.312 5.484 1 97.56 40 VAL B N 1
ATOM 1428 C CA . VAL B 1 40 ? -1.726 -9.422 6.195 1 97.56 40 VAL B CA 1
ATOM 1429 C C . VAL B 1 40 ? -2.465 -10.68 5.75 1 97.56 40 VAL B C 1
ATOM 1431 O O . VAL B 1 40 ? -3.09 -11.359 6.566 1 97.56 40 VAL B O 1
ATOM 1434 N N . TYR B 1 41 ? -2.439 -10.945 4.496 1 98.25 41 TYR B N 1
ATOM 1435 C CA . TYR B 1 41 ? -2.979 -12.172 3.926 1 98.25 41 TYR B CA 1
ATOM 1436 C C . TYR B 1 41 ? -2.041 -12.742 2.867 1 98.25 41 TYR B C 1
ATOM 1438 O O . TYR B 1 41 ? -1.319 -11.992 2.201 1 98.25 41 TYR B O 1
ATOM 1446 N N . PHE B 1 42 ? -2.068 -14.023 2.812 1 98.69 42 PHE B N 1
ATOM 1447 C CA . PHE B 1 42 ? -1.315 -14.766 1.804 1 98.69 42 PHE B CA 1
ATOM 1448 C C . PHE B 1 42 ? -2.141 -15.914 1.247 1 98.69 42 PHE B C 1
ATOM 1450 O O . PHE B 1 42 ? -2.797 -16.641 2.002 1 98.69 42 PHE B O 1
ATOM 1457 N N . ILE B 1 43 ? -2.148 -16.047 -0.083 1 98.81 43 ILE B N 1
ATOM 1458 C CA . ILE B 1 43 ? -2.758 -17.219 -0.689 1 98.81 43 ILE B CA 1
ATOM 1459 C C . ILE B 1 43 ? -1.729 -17.953 -1.55 1 98.81 43 ILE B C 1
ATOM 1461 O O . ILE B 1 43 ? -1.095 -17.344 -2.416 1 98.81 43 ILE B O 1
ATOM 1465 N N . LEU B 1 44 ? -1.549 -19.188 -1.248 1 98.81 44 LEU B N 1
ATOM 1466 C CA . LEU B 1 44 ? -0.704 -20.094 -2.018 1 98.81 44 LEU B CA 1
ATOM 1467 C C . LEU B 1 44 ? -1.547 -21.125 -2.756 1 98.81 44 LEU B C 1
ATOM 1469 O O . LEU B 1 44 ? -2.436 -21.75 -2.166 1 98.81 44 LEU B O 1
ATOM 1473 N N . ALA B 1 45 ? -1.364 -21.219 -4.031 1 98.81 45 ALA B N 1
ATOM 1474 C CA . ALA B 1 45 ? -2.023 -22.25 -4.84 1 98.81 45 ALA B CA 1
ATOM 1475 C C . ALA B 1 45 ? -1.052 -23.375 -5.203 1 98.81 45 ALA B C 1
ATOM 1477 O O . ALA B 1 45 ? 0.107 -23.109 -5.535 1 98.81 45 ALA B O 1
ATOM 1478 N N . LYS B 1 46 ? -1.521 -24.609 -5.164 1 98.56 46 LYS B N 1
ATOM 1479 C CA . LYS B 1 46 ? -0.693 -25.766 -5.484 1 98.56 46 LYS B CA 1
ATOM 1480 C C . LYS B 1 46 ? -1.426 -26.719 -6.426 1 98.56 46 LYS B C 1
ATOM 1482 O O . LYS B 1 46 ? -2.645 -26.875 -6.332 1 98.56 46 LYS B O 1
ATOM 1487 N N . ASP B 1 47 ? -0.729 -27.234 -7.352 1 98.25 47 ASP B N 1
ATOM 1488 C CA . ASP B 1 47 ? -1.138 -28.422 -8.078 1 98.25 47 ASP B CA 1
ATOM 1489 C C . ASP B 1 47 ? -0.525 -29.688 -7.465 1 98.25 47 ASP B C 1
ATOM 1491 O O . ASP B 1 47 ? 0.621 -30.031 -7.758 1 98.25 47 ASP B O 1
ATOM 1495 N N . GLY B 1 48 ? -1.339 -30.391 -6.664 1 96.5 48 GLY B N 1
ATOM 1496 C CA . GLY B 1 48 ? -0.726 -31.375 -5.789 1 96.5 48 GLY B CA 1
ATOM 1497 C C . GLY B 1 48 ? 0.249 -30.766 -4.797 1 96.5 48 GLY B C 1
ATOM 1498 O O . GLY B 1 48 ? -0.119 -29.891 -4.016 1 96.5 48 GLY B O 1
ATOM 1499 N N . ASN B 1 49 ? 1.536 -31.156 -4.898 1 95.88 49 ASN B N 1
ATOM 1500 C CA . ASN B 1 49 ? 2.541 -30.625 -3.98 1 95.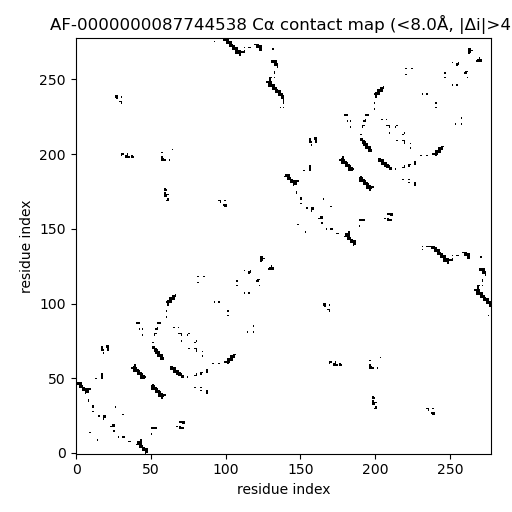88 49 ASN B CA 1
ATOM 1501 C C . ASN B 1 49 ? 3.348 -29.5 -4.625 1 95.88 49 ASN B C 1
ATOM 1503 O O . ASN B 1 49 ? 4.168 -28.859 -3.963 1 95.88 49 ASN B O 1
ATOM 1507 N N . LEU B 1 50 ? 3.072 -29.188 -5.828 1 97.44 50 LEU B N 1
ATOM 1508 C CA . LEU B 1 50 ? 3.834 -28.188 -6.559 1 97.44 50 LEU B CA 1
ATOM 1509 C C . LEU B 1 50 ? 3.217 -26.797 -6.387 1 97.44 50 LEU B C 1
ATOM 1511 O O . LEU B 1 50 ? 2.111 -26.547 -6.863 1 97.44 50 LEU B O 1
ATOM 1515 N N . PRO B 1 51 ? 3.91 -25.906 -5.703 1 98.69 51 PRO B N 1
ATOM 1516 C CA . PRO B 1 51 ? 3.424 -24.531 -5.707 1 98.69 51 PRO B CA 1
ATOM 1517 C C . PRO B 1 51 ? 3.389 -23.922 -7.105 1 98.69 51 PRO B C 1
ATOM 1519 O O . PRO B 1 51 ? 4.391 -23.953 -7.824 1 98.69 51 PRO B O 1
ATOM 1522 N N . VAL B 1 52 ? 2.205 -23.312 -7.5 1 98.75 52 VAL B N 1
ATOM 1523 C CA . VAL B 1 52 ? 2.088 -22.891 -8.891 1 98.75 52 VAL B CA 1
ATOM 1524 C C . VAL B 1 52 ? 1.711 -21.406 -8.945 1 98.75 52 VAL B C 1
ATOM 1526 O O . VAL B 1 52 ? 1.829 -20.766 -10 1 98.75 52 VAL B O 1
ATOM 1529 N N . ALA B 1 53 ? 1.196 -20.828 -7.852 1 98.88 53 ALA B N 1
ATOM 1530 C CA . ALA B 1 53 ? 0.786 -19.422 -7.848 1 98.88 53 ALA B CA 1
ATOM 1531 C C . ALA B 1 53 ? 0.722 -18.875 -6.422 1 98.88 53 ALA B C 1
ATOM 1533 O O . ALA B 1 53 ? 0.676 -19.641 -5.457 1 98.88 53 ALA B O 1
ATOM 1534 N N . MET B 1 54 ? 0.73 -17.578 -6.332 1 98.88 54 MET B N 1
ATOM 1535 C CA . MET B 1 54 ? 0.593 -16.922 -5.035 1 98.88 54 MET B CA 1
ATOM 1536 C C . MET B 1 54 ? 0.017 -15.516 -5.191 1 98.88 54 MET B C 1
ATOM 1538 O O . MET B 1 54 ? -0.064 -14.992 -6.305 1 98.88 54 MET B O 1
ATOM 1542 N N . GLY B 1 55 ? -0.405 -14.938 -4.18 1 98.81 55 GLY B N 1
ATOM 1543 C CA . GLY B 1 55 ? -0.784 -13.555 -3.977 1 98.81 55 GLY B CA 1
ATOM 1544 C C . GLY B 1 55 ? -0.756 -13.133 -2.52 1 98.81 55 GLY B C 1
ATOM 1545 O O . GLY B 1 55 ? -1.074 -13.93 -1.633 1 98.81 55 GLY B O 1
ATOM 1546 N N . ARG B 1 56 ? -0.404 -11.922 -2.316 1 98.62 56 ARG B N 1
ATOM 1547 C CA . ARG B 1 56 ? -0.311 -11.469 -0.933 1 98.62 56 ARG B CA 1
ATOM 1548 C C . ARG B 1 56 ? -0.883 -10.062 -0.779 1 98.62 56 ARG B C 1
ATOM 1550 O O . ARG B 1 56 ? -1.126 -9.375 -1.771 1 98.62 56 ARG B O 1
ATOM 1557 N N . VAL B 1 57 ? -1.138 -9.711 0.456 1 98.81 57 VAL B N 1
ATOM 1558 C CA . VAL B 1 57 ? -1.695 -8.406 0.771 1 98.81 57 VAL B CA 1
ATOM 1559 C C . VAL B 1 57 ? -0.85 -7.727 1.85 1 98.81 57 VAL B C 1
ATOM 1561 O O . VAL B 1 57 ? -0.472 -8.359 2.838 1 98.81 57 VAL B O 1
ATOM 1564 N N . VAL B 1 58 ? -0.472 -6.52 1.587 1 98.69 58 VAL B N 1
ATOM 1565 C CA . VAL B 1 58 ? 0.037 -5.586 2.59 1 98.69 58 VAL B CA 1
ATOM 1566 C C . VAL B 1 58 ? -1.066 -4.613 3 1 98.69 58 VAL B C 1
ATOM 1568 O O . VAL B 1 58 ? -1.789 -4.094 2.148 1 98.69 58 VAL B O 1
ATOM 1571 N N . GLY B 1 59 ? -1.259 -4.387 4.336 1 98.5 59 GLY B N 1
ATOM 1572 C CA . GLY B 1 59 ? -2.359 -3.504 4.691 1 98.5 59 GLY B CA 1
ATOM 1573 C C . GLY B 1 59 ? -2.447 -3.229 6.18 1 98.5 59 GLY B C 1
ATOM 1574 O O . GLY B 1 59 ? -1.666 -3.771 6.965 1 98.5 59 GLY B O 1
ATOM 1575 N N . ASP B 1 60 ? -3.428 -2.346 6.496 1 98.38 60 ASP B N 1
ATOM 1576 C CA . ASP B 1 60 ? -3.551 -1.923 7.887 1 98.38 60 ASP B CA 1
ATOM 1577 C C . ASP B 1 60 ? -5 -2.002 8.359 1 98.38 60 ASP B C 1
ATOM 1579 O O . ASP B 1 60 ? -5.34 -1.486 9.43 1 98.38 60 ASP B O 1
ATOM 1583 N N . GLY B 1 61 ? -5.848 -2.559 7.582 1 97.62 61 GLY B N 1
ATOM 1584 C CA . GLY B 1 61 ? -7.262 -2.65 7.91 1 97.62 61 GLY B CA 1
ATOM 1585 C C . GLY B 1 61 ? -8.109 -1.609 7.203 1 97.62 61 GLY B C 1
ATOM 1586 O O . GLY B 1 61 ? -9.336 -1.66 7.258 1 97.62 61 GLY B O 1
ATOM 1587 N N . MET B 1 62 ? -7.539 -0.678 6.594 1 98.06 62 MET B N 1
ATOM 1588 C CA . MET B 1 62 ? -8.18 0.417 5.871 1 98.06 62 MET B CA 1
ATOM 1589 C C . MET B 1 62 ? -7.637 0.526 4.453 1 98.06 62 MET B C 1
ATOM 1591 O O . MET B 1 62 ? -8.406 0.584 3.492 1 98.06 62 MET B O 1
ATOM 1595 N N . TYR B 1 63 ? -6.379 0.554 4.34 1 98.56 63 TYR B N 1
ATOM 1596 C CA . TYR B 1 63 ? -5.645 0.591 3.08 1 98.56 63 TYR B CA 1
ATOM 1597 C C . TYR B 1 63 ? -4.934 -0.733 2.824 1 98.56 63 TYR B C 1
ATOM 1599 O O . TYR B 1 63 ? -4.289 -1.284 3.721 1 98.56 63 TYR B O 1
ATOM 1607 N N . PHE B 1 64 ? -5.074 -1.233 1.607 1 98.81 64 PHE B N 1
ATOM 1608 C CA . PHE B 1 64 ? -4.473 -2.51 1.238 1 98.81 64 PHE B CA 1
ATOM 1609 C C . PHE B 1 64 ? -3.75 -2.4 -0.099 1 98.81 64 PHE B C 1
ATOM 1611 O O . PHE B 1 64 ? -4.16 -1.633 -0.971 1 98.81 64 PHE B O 1
ATOM 1618 N N . THR B 1 65 ? -2.699 -3.104 -0.225 1 98.88 65 THR B N 1
ATOM 1619 C CA . THR B 1 65 ? -2.012 -3.305 -1.496 1 98.88 65 THR B CA 1
ATOM 1620 C C . THR B 1 65 ? -1.855 -4.793 -1.798 1 98.88 65 THR B C 1
ATOM 1622 O O . THR B 1 65 ? -1.295 -5.539 -0.992 1 98.88 65 THR B O 1
ATOM 1625 N N . ILE B 1 66 ? -2.41 -5.207 -2.889 1 98.81 66 ILE B N 1
ATOM 1626 C CA . ILE B 1 66 ? -2.17 -6.562 -3.367 1 98.81 66 ILE B CA 1
ATOM 1627 C C . ILE B 1 66 ? -0.833 -6.621 -4.102 1 98.81 66 ILE B C 1
ATOM 1629 O O . ILE B 1 66 ? -0.566 -5.801 -4.984 1 98.81 66 ILE B O 1
ATOM 1633 N N . VAL B 1 67 ? 0.018 -7.559 -3.68 1 98.5 67 VAL B N 1
ATOM 1634 C CA . VAL B 1 67 ? 1.361 -7.66 -4.242 1 98.5 67 VAL B CA 1
ATOM 1635 C C . VAL B 1 67 ? 1.67 -9.117 -4.586 1 98.5 67 VAL B C 1
ATOM 1637 O O . VAL B 1 67 ? 0.978 -10.031 -4.125 1 98.5 67 VAL B O 1
ATOM 1640 N N . ASP B 1 68 ? 2.666 -9.312 -5.398 1 98.25 68 ASP B N 1
ATOM 1641 C CA . ASP B 1 68 ? 3.268 -10.617 -5.68 1 98.25 68 ASP B CA 1
ATOM 1642 C C . ASP B 1 68 ? 2.229 -11.594 -6.215 1 98.25 68 ASP B C 1
ATOM 1644 O O . ASP B 1 68 ? 2.186 -12.75 -5.793 1 98.25 68 ASP B O 1
ATOM 1648 N N . VAL B 1 69 ? 1.372 -11.07 -7 1 98.5 69 VAL B N 1
ATOM 1649 C CA . VAL B 1 69 ? 0.484 -11.992 -7.707 1 98.5 69 VAL B CA 1
ATOM 1650 C C . VAL B 1 69 ? 1.24 -12.664 -8.852 1 98.5 69 VAL B C 1
ATOM 1652 O O . VAL B 1 69 ? 1.555 -12.023 -9.859 1 98.5 69 VAL B O 1
ATOM 1655 N N . VAL B 1 70 ? 1.52 -13.898 -8.68 1 98.31 70 VAL B N 1
ATOM 1656 C CA . VAL B 1 70 ? 2.322 -14.672 -9.625 1 98.31 70 VAL B CA 1
ATOM 1657 C C . VAL B 1 70 ? 1.621 -15.992 -9.938 1 98.31 70 VAL B C 1
ATOM 1659 O O . VAL B 1 70 ? 1.135 -16.672 -9.031 1 98.31 70 VAL B O 1
ATOM 1662 N N . VAL B 1 71 ? 1.509 -16.281 -11.148 1 98.56 71 VAL B N 1
ATOM 1663 C CA . VAL B 1 71 ? 1.1 -17.594 -11.641 1 98.56 71 VAL B CA 1
ATOM 1664 C C . VAL B 1 71 ? 2.15 -18.125 -12.609 1 98.56 71 VAL B C 1
ATOM 1666 O O . VAL B 1 71 ? 2.523 -17.453 -13.57 1 98.56 71 VAL B O 1
ATOM 1669 N N . ARG B 1 72 ? 2.654 -19.359 -12.32 1 98.62 72 ARG B N 1
ATOM 1670 C CA . ARG B 1 72 ? 3.576 -19.969 -13.273 1 98.62 72 ARG B CA 1
ATOM 1671 C C . ARG B 1 72 ? 3.02 -19.891 -14.695 1 98.62 72 ARG B C 1
ATOM 1673 O O . ARG B 1 72 ? 1.83 -20.141 -14.914 1 98.62 72 ARG B O 1
ATOM 1680 N N . PRO B 1 73 ? 3.926 -19.656 -15.617 1 98.06 73 PRO B N 1
ATOM 1681 C CA . PRO B 1 73 ? 3.467 -19.469 -17 1 98.06 73 PRO B CA 1
ATOM 1682 C C . PRO B 1 73 ? 2.641 -20.656 -17.516 1 98.06 73 PRO B C 1
ATOM 1684 O O . PRO B 1 73 ? 1.607 -20.453 -18.156 1 98.06 73 PRO B O 1
ATOM 1687 N N . GLU B 1 74 ? 3.02 -21.859 -17.203 1 97.25 74 GLU B N 1
ATOM 1688 C CA . GLU B 1 74 ? 2.338 -23.062 -17.672 1 97.25 74 GLU B CA 1
ATOM 1689 C C . GLU B 1 74 ? 0.933 -23.156 -17.094 1 97.25 74 GLU B C 1
ATOM 1691 O O . GLU B 1 74 ? 0.11 -23.953 -17.562 1 97.25 74 GLU B O 1
ATOM 1696 N N . TYR B 1 75 ? 0.64 -22.375 -16.078 1 97.88 75 TYR B N 1
ATOM 1697 C CA . TYR B 1 75 ? -0.644 -22.469 -15.391 1 97.88 75 TYR B CA 1
ATOM 1698 C C . TYR B 1 75 ? -1.473 -21.203 -15.633 1 97.88 75 TYR B C 1
ATOM 1700 O O . TYR B 1 75 ? -2.555 -21.062 -15.062 1 97.88 75 TYR B O 1
ATOM 1708 N N . GLN B 1 76 ? -0.996 -20.281 -16.406 1 96.69 76 GLN B N 1
ATOM 1709 C CA . GLN B 1 76 ? -1.716 -19.047 -16.703 1 96.69 76 GLN B CA 1
ATOM 1710 C C . GLN B 1 76 ? -2.879 -19.297 -17.656 1 96.69 76 GLN B C 1
ATOM 1712 O O . GLN B 1 76 ? -2.908 -20.328 -18.344 1 96.69 76 GLN B O 1
ATOM 1717 N N . GLY B 1 77 ? -3.844 -18.391 -17.562 1 95 77 GLY B N 1
ATOM 1718 C CA . GLY B 1 77 ? -5 -18.531 -18.422 1 95 77 GLY B CA 1
ATOM 1719 C C . GLY B 1 77 ? -6.012 -19.547 -17.922 1 95 77 GLY B C 1
ATOM 1720 O O . GLY B 1 77 ? -6.91 -19.953 -18.672 1 95 77 GLY B O 1
ATOM 1721 N N . GLN B 1 78 ? -5.855 -19.984 -16.75 1 96.25 78 GLN B N 1
ATOM 1722 C CA . GLN B 1 78 ? -6.719 -21.016 -16.188 1 96.25 78 GLN B CA 1
ATOM 1723 C C . GLN B 1 78 ? -7.508 -20.484 -14.992 1 96.25 78 GLN B C 1
ATOM 1725 O O . GLN B 1 78 ? -7.945 -21.266 -14.141 1 96.25 78 GLN B O 1
ATOM 1730 N N . LYS B 1 79 ? -7.578 -19.172 -14.789 1 96.75 79 LYS B N 1
ATOM 1731 C CA . LYS B 1 79 ? -8.391 -18.469 -13.797 1 96.75 79 LYS B CA 1
ATOM 1732 C C . LYS B 1 79 ? -7.789 -18.609 -12.398 1 96.75 79 LYS B C 1
ATOM 1734 O O . LYS B 1 79 ? -8.445 -18.312 -11.398 1 96.75 79 LYS B O 1
ATOM 1739 N N . ILE B 1 80 ? -6.578 -19.125 -12.352 1 98.19 80 ILE B N 1
ATOM 1740 C CA . ILE B 1 80 ? -5.918 -19.281 -11.055 1 98.19 80 ILE B CA 1
ATOM 1741 C C . ILE B 1 80 ? -5.641 -17.906 -10.445 1 98.19 80 ILE B C 1
ATOM 1743 O O . ILE B 1 80 ? -5.949 -17.672 -9.273 1 98.19 80 ILE B O 1
ATOM 1747 N N . GLY B 1 81 ? -5.09 -17 -11.25 1 98.25 81 GLY B N 1
ATOM 1748 C CA . GLY B 1 81 ? -4.816 -15.648 -10.781 1 98.25 81 GLY B CA 1
ATOM 1749 C C . GLY B 1 81 ? -6.062 -14.922 -10.312 1 98.25 81 GLY B C 1
ATOM 1750 O O . GLY B 1 81 ? -6.062 -14.305 -9.242 1 98.25 81 GLY B O 1
ATOM 1751 N N . SER B 1 82 ? -7.109 -14.977 -11.125 1 97.94 82 SER B N 1
ATOM 1752 C CA . SER B 1 82 ? -8.359 -14.312 -10.766 1 97.94 82 SER B CA 1
ATOM 1753 C C . SER B 1 82 ? -8.938 -14.883 -9.477 1 97.94 82 SER B C 1
ATOM 1755 O O . SER B 1 82 ? -9.477 -14.148 -8.648 1 97.94 82 SER B O 1
ATOM 1757 N N . THR B 1 83 ? -8.852 -16.203 -9.312 1 98.44 83 THR B N 1
ATOM 1758 C CA . THR B 1 83 ? -9.32 -16.844 -8.094 1 98.44 83 THR B CA 1
ATOM 1759 C C . THR B 1 83 ? -8.562 -16.312 -6.875 1 98.44 83 THR B C 1
ATOM 1761 O O . THR B 1 83 ? -9.164 -16.016 -5.844 1 98.44 83 THR B O 1
ATOM 1764 N N . ILE B 1 84 ? -7.285 -16.172 -7.02 1 98.69 84 ILE B N 1
ATOM 1765 C CA . ILE B 1 84 ? -6.449 -15.695 -5.922 1 98.69 84 ILE B CA 1
ATOM 1766 C C . ILE B 1 84 ? -6.848 -14.273 -5.555 1 98.69 84 ILE B C 1
ATOM 1768 O O . ILE B 1 84 ? -7.109 -13.977 -4.391 1 98.69 84 ILE B O 1
ATOM 1772 N N . VAL B 1 85 ? -6.922 -13.367 -6.516 1 98.69 85 VAL B N 1
ATOM 1773 C CA . VAL B 1 85 ? -7.242 -11.961 -6.273 1 98.69 85 VAL B CA 1
ATOM 1774 C C . VAL B 1 85 ? -8.633 -11.852 -5.656 1 98.69 85 VAL B C 1
ATOM 1776 O O . VAL B 1 85 ? -8.828 -11.125 -4.676 1 98.69 85 VAL B O 1
ATOM 1779 N N . ASN B 1 86 ? -9.578 -12.555 -6.18 1 98.44 86 ASN B N 1
ATOM 1780 C CA . ASN B 1 86 ? -10.938 -12.531 -5.645 1 98.44 86 ASN B CA 1
ATOM 1781 C C . ASN B 1 86 ? -10.977 -13.008 -4.199 1 98.44 86 ASN B C 1
ATOM 1783 O O . ASN B 1 86 ? -11.664 -12.414 -3.363 1 98.44 86 ASN B O 1
ATOM 1787 N N . ARG B 1 87 ? -10.305 -14.086 -3.91 1 98.56 87 ARG B N 1
ATOM 1788 C CA . ARG B 1 87 ? -10.281 -14.609 -2.549 1 98.56 87 ARG B CA 1
ATOM 1789 C C . ARG B 1 87 ? -9.648 -13.609 -1.586 1 98.56 87 ARG B C 1
ATOM 1791 O O . ARG B 1 87 ? -10.117 -13.453 -0.456 1 98.56 87 ARG B O 1
ATOM 1798 N N . LEU B 1 88 ? -8.547 -13 -2.012 1 98.75 88 LEU B N 1
ATOM 1799 C CA . LEU B 1 88 ? -7.918 -11.984 -1.172 1 98.75 88 LEU B CA 1
ATOM 1800 C C . LEU B 1 88 ? -8.891 -10.852 -0.868 1 98.75 88 LEU B C 1
ATOM 1802 O O . LEU B 1 88 ? -9.016 -10.422 0.281 1 98.75 88 LEU B O 1
ATOM 1806 N N . VAL B 1 89 ? -9.57 -10.375 -1.883 1 98.62 89 VAL B N 1
ATOM 1807 C CA . VAL B 1 89 ? -10.539 -9.289 -1.719 1 98.62 89 VAL B CA 1
ATOM 1808 C C . VAL B 1 89 ? -11.656 -9.734 -0.783 1 98.62 89 VAL B C 1
ATOM 1810 O O . VAL B 1 89 ? -12.086 -8.977 0.088 1 98.62 89 VAL B O 1
ATOM 1813 N N . GLU B 1 90 ? -12.086 -10.938 -0.95 1 98.12 90 GLU B N 1
ATOM 1814 C CA . GLU B 1 90 ? -13.148 -11.477 -0.11 1 98.12 90 GLU B CA 1
ATOM 1815 C C . GLU B 1 90 ? -12.719 -11.539 1.354 1 98.12 90 GLU B C 1
ATOM 1817 O O . GLU B 1 90 ? -13.5 -11.211 2.248 1 98.12 90 GLU B O 1
ATOM 1822 N N . ILE B 1 91 ? -11.555 -12 1.624 1 98.19 91 ILE B N 1
ATOM 1823 C CA . ILE B 1 91 ? -11.039 -12.078 2.986 1 98.19 91 ILE B CA 1
ATOM 1824 C C . ILE B 1 91 ? -10.977 -10.68 3.596 1 98.19 91 ILE B C 1
ATOM 1826 O O . ILE B 1 91 ? -11.398 -10.469 4.734 1 98.19 91 ILE B O 1
ATOM 1830 N N . ILE B 1 92 ? -10.438 -9.727 2.844 1 98.19 92 ILE B N 1
ATOM 1831 C CA . ILE B 1 92 ? -10.344 -8.336 3.289 1 98.19 92 ILE B CA 1
ATOM 1832 C C . ILE B 1 92 ? -11.727 -7.828 3.693 1 98.19 92 ILE B C 1
ATOM 1834 O O . ILE B 1 92 ? -11.883 -7.238 4.766 1 98.19 92 ILE B O 1
ATOM 1838 N N . GLN B 1 93 ? -12.672 -8.062 2.855 1 97.62 93 GLN B N 1
ATOM 1839 C CA . GLN B 1 93 ? -14.039 -7.594 3.088 1 97.62 93 GLN B CA 1
ATOM 1840 C C . GLN B 1 93 ? -14.641 -8.258 4.32 1 97.62 93 GLN B C 1
ATOM 1842 O O . GLN B 1 93 ? -15.289 -7.598 5.133 1 97.62 93 GLN B O 1
ATOM 1847 N N . ALA B 1 94 ? -14.422 -9.508 4.434 1 97.19 94 ALA B N 1
ATOM 1848 C CA . ALA B 1 94 ? -15.031 -10.297 5.5 1 97.19 94 ALA B CA 1
ATOM 1849 C C . ALA B 1 94 ? -14.523 -9.852 6.871 1 97.19 94 ALA B C 1
ATOM 1851 O O . ALA B 1 94 ? -15.258 -9.93 7.863 1 97.19 94 ALA B O 1
ATOM 1852 N N . GLU B 1 95 ? -13.359 -9.391 6.922 1 96.38 95 GLU B N 1
ATOM 1853 C CA . GLU B 1 95 ? -12.742 -9.047 8.203 1 96.38 95 GLU B CA 1
ATOM 1854 C C . GLU B 1 95 ? -12.984 -7.578 8.539 1 96.38 95 GLU B C 1
ATOM 1856 O O . GLU B 1 95 ? -12.664 -7.133 9.648 1 96.38 95 GLU B O 1
ATOM 1861 N N . ALA B 1 96 ? -13.484 -6.82 7.637 1 96.94 96 ALA B N 1
ATOM 1862 C CA . ALA B 1 96 ? -13.719 -5.391 7.844 1 96.94 96 ALA B CA 1
ATOM 1863 C C . ALA B 1 96 ? -14.961 -5.16 8.703 1 96.94 96 ALA B C 1
ATOM 1865 O O . ALA B 1 96 ? -15.953 -5.891 8.586 1 96.94 96 ALA B O 1
ATOM 1866 N N . PRO B 1 97 ? -14.969 -4.18 9.594 1 96.88 97 PRO B N 1
ATOM 1867 C CA . PRO B 1 97 ? -16.188 -3.857 10.344 1 96.88 97 PRO B CA 1
ATOM 1868 C C . PRO B 1 97 ? -17.281 -3.287 9.461 1 96.88 97 PRO B C 1
ATOM 1870 O O . PRO B 1 97 ? -17.016 -2.84 8.344 1 96.88 97 PRO B O 1
ATOM 1873 N N . LYS B 1 98 ? -18.5 -3.383 10.047 1 95.62 98 LYS B N 1
ATOM 1874 C CA . LYS B 1 98 ? -19.625 -2.779 9.344 1 95.62 98 LYS B CA 1
ATOM 1875 C C . LYS B 1 98 ? -19.438 -1.272 9.195 1 95.62 98 LYS B C 1
ATOM 1877 O O . LYS B 1 98 ? -19.016 -0.598 10.133 1 95.62 98 LYS B O 1
ATOM 1882 N N . GLY B 1 99 ? -19.719 -0.751 7.941 1 96 99 GLY B N 1
ATOM 1883 C CA . GLY B 1 99 ? -19.594 0.674 7.684 1 96 99 GLY B CA 1
ATOM 1884 C C . GLY B 1 99 ? -18.188 1.082 7.262 1 96 99 GLY B C 1
ATOM 1885 O O . GLY B 1 99 ? -17.891 2.273 7.16 1 96 99 GLY B O 1
ATOM 1886 N N . ALA B 1 100 ? -17.359 0.095 7.043 1 97.62 100 ALA B N 1
ATOM 1887 C CA . ALA B 1 100 ? -15.984 0.386 6.641 1 97.62 100 ALA B CA 1
ATOM 1888 C C . ALA B 1 100 ? -15.914 0.794 5.172 1 97.62 100 ALA B C 1
ATOM 1890 O O . ALA B 1 100 ? -16.781 0.42 4.379 1 97.62 100 ALA B O 1
ATOM 1891 N N . ARG B 1 101 ? -14.961 1.611 4.848 1 98.06 101 ARG B N 1
ATOM 1892 C CA . ARG B 1 101 ? -14.523 1.929 3.49 1 98.06 101 ARG B CA 1
ATOM 1893 C C . ARG B 1 101 ? -13.109 1.42 3.236 1 98.06 101 ARG B C 1
ATOM 1895 O O . ARG B 1 101 ? -12.148 1.923 3.824 1 98.06 101 ARG B O 1
ATOM 1902 N N . LEU B 1 102 ? -13.016 0.439 2.393 1 98.25 102 LEU B N 1
ATOM 1903 C CA . LEU B 1 102 ? -11.734 -0.202 2.107 1 98.25 102 LEU B CA 1
ATOM 1904 C C . LEU B 1 102 ? -11.148 0.309 0.792 1 98.25 102 LEU B C 1
ATOM 1906 O O . LEU B 1 102 ? -11.883 0.48 -0.188 1 98.25 102 LEU B O 1
ATOM 1910 N N . SER B 1 103 ? -9.93 0.649 0.824 1 98.25 103 SER B N 1
ATOM 1911 C CA . SER B 1 103 ? -9.188 1.003 -0.385 1 98.25 103 SER B CA 1
ATOM 1912 C C . SER B 1 103 ? -8.141 -0.055 -0.722 1 98.25 103 SER B C 1
ATOM 1914 O O . SER B 1 103 ? -7.152 -0.204 -0.007 1 98.25 103 SER B O 1
ATOM 1916 N N . ILE B 1 104 ? -8.352 -0.811 -1.763 1 98.69 104 ILE B N 1
ATOM 1917 C CA . ILE B 1 104 ? -7.445 -1.865 -2.205 1 98.69 104 ILE B CA 1
ATOM 1918 C C . ILE B 1 104 ? -6.738 -1.433 -3.488 1 98.69 104 ILE B C 1
ATOM 1920 O O . ILE B 1 104 ? -7.391 -1.151 -4.496 1 98.69 104 ILE B O 1
ATOM 1924 N N . GLN B 1 105 ? -5.477 -1.351 -3.455 1 98.69 105 GLN B N 1
ATOM 1925 C CA . GLN B 1 105 ? -4.711 -0.887 -4.609 1 98.69 105 GLN B CA 1
ATOM 1926 C C . GLN B 1 105 ? -3.709 -1.943 -5.062 1 98.69 105 GLN B C 1
ATOM 1928 O O . GLN B 1 105 ? -3.463 -2.92 -4.352 1 98.69 105 GLN B O 1
ATOM 1933 N N . LEU B 1 106 ? -3.162 -1.808 -6.234 1 98.69 106 LEU B N 1
ATOM 1934 C CA . LEU B 1 106 ? -2.072 -2.609 -6.781 1 98.69 106 LEU B CA 1
ATOM 1935 C C . LEU B 1 106 ? -1.437 -1.917 -7.98 1 98.69 106 LEU B C 1
ATOM 1937 O O . LEU B 1 106 ? -1.977 -0.933 -8.492 1 98.69 106 LEU B O 1
ATOM 1941 N N . ILE B 1 107 ? -0.262 -2.32 -8.367 1 98.38 107 ILE B N 1
ATOM 1942 C CA . ILE B 1 107 ? 0.375 -1.946 -9.625 1 98.38 107 ILE B CA 1
ATOM 1943 C C . ILE B 1 107 ? 0.422 -3.152 -10.555 1 98.38 107 ILE B C 1
ATOM 1945 O O . ILE B 1 107 ? 1.033 -4.176 -10.234 1 98.38 107 ILE B O 1
ATOM 1949 N N . ALA B 1 108 ? -0.222 -3.029 -11.648 1 97.38 108 ALA B N 1
ATOM 1950 C CA . ALA B 1 108 ? -0.21 -4.109 -12.625 1 97.38 108 ALA B CA 1
ATOM 1951 C C . ALA B 1 108 ? 1.111 -4.145 -13.391 1 97.38 108 ALA B C 1
ATOM 1953 O O . ALA B 1 108 ? 1.695 -3.1 -13.68 1 97.38 108 ALA B O 1
ATOM 1954 N N . ALA B 1 109 ? 1.578 -5.383 -13.703 1 93 109 ALA B N 1
ATOM 1955 C CA . ALA B 1 109 ? 2.629 -5.461 -14.711 1 93 109 ALA B CA 1
ATOM 1956 C C . ALA B 1 109 ? 2.166 -4.855 -16.031 1 93 109 ALA B C 1
ATOM 1958 O O . ALA B 1 109 ? 0.967 -4.82 -16.328 1 93 109 ALA B O 1
ATOM 1959 N N . GLN B 1 110 ? 3.113 -4.371 -16.797 1 90.81 110 GLN B N 1
ATOM 1960 C CA . GLN B 1 110 ? 2.773 -3.752 -18.078 1 90.81 110 GLN B CA 1
ATOM 1961 C C . GLN B 1 110 ? 1.976 -4.707 -18.953 1 90.81 110 GLN B C 1
ATOM 1963 O O . GLN B 1 110 ? 2.369 -5.863 -19.141 1 90.81 110 GLN B O 1
ATOM 1968 N N . GLY B 1 111 ? 0.845 -4.227 -19.406 1 91 111 GLY B N 1
ATOM 1969 C CA . GLY B 1 111 ? 0.024 -5.012 -20.312 1 91 111 GLY B CA 1
ATOM 1970 C C . GLY B 1 111 ? -0.921 -5.957 -19.609 1 91 111 GLY B C 1
ATOM 1971 O O . GLY B 1 111 ? -1.684 -6.684 -20.234 1 91 111 GLY B O 1
ATOM 1972 N N . LYS B 1 112 ? -0.91 -5.973 -18.25 1 92.88 112 LYS B N 1
ATOM 1973 C CA . LYS B 1 112 ? -1.725 -6.926 -17.516 1 92.88 112 LYS B CA 1
ATOM 1974 C C . LYS B 1 112 ? -2.873 -6.223 -16.797 1 92.88 112 LYS B C 1
ATOM 1976 O O . LYS B 1 112 ? -3.578 -6.836 -15.984 1 92.88 112 LYS B O 1
ATOM 1981 N N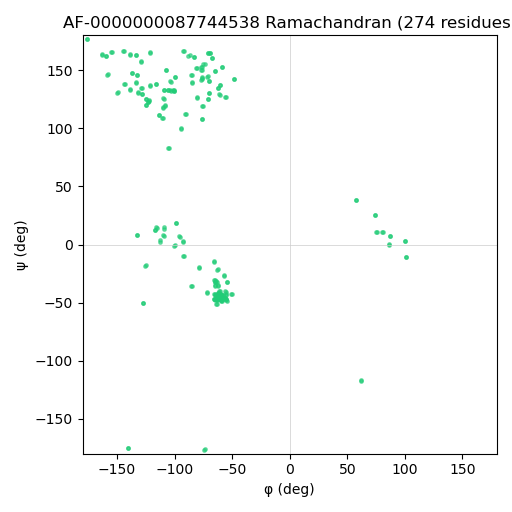 . GLU B 1 113 ? -3.072 -4.926 -17.062 1 96.06 113 GLU B N 1
ATOM 1982 C CA . GLU B 1 113 ? -4.055 -4.129 -16.328 1 96.06 113 GLU B CA 1
ATOM 1983 C C . GLU B 1 113 ? -5.469 -4.645 -16.562 1 96.06 113 GLU B C 1
ATOM 1985 O O . GLU B 1 113 ? -6.324 -4.566 -15.68 1 96.06 113 GLU B O 1
ATOM 1990 N N . GLN B 1 114 ? -5.734 -5.199 -17.75 1 96.31 114 GLN B N 1
ATOM 1991 C CA . GLN B 1 114 ? -7.082 -5.656 -18.078 1 96.31 114 GLN B CA 1
ATOM 1992 C C . GLN B 1 114 ? -7.496 -6.82 -17.172 1 96.31 114 GLN B C 1
ATOM 1994 O O . GLN B 1 114 ? -8.68 -6.977 -16.859 1 96.31 114 GLN B O 1
ATOM 1999 N N . PHE B 1 115 ? -6.5 -7.605 -16.859 1 96.69 115 PHE B N 1
ATOM 2000 C CA . PHE B 1 115 ? -6.738 -8.688 -15.914 1 96.69 115 PHE B CA 1
ATOM 2001 C C . PHE B 1 115 ? -7.422 -8.156 -14.664 1 96.69 115 PHE B C 1
ATOM 2003 O O . PHE B 1 115 ? -8.414 -8.727 -14.203 1 96.69 115 PHE B O 1
ATOM 2010 N N . TYR B 1 116 ? -7.035 -7.055 -14.133 1 98.06 116 TYR B N 1
ATOM 2011 C CA . TYR B 1 116 ? -7.547 -6.5 -12.883 1 98.06 116 TYR B CA 1
ATOM 2012 C C . TYR B 1 116 ? -8.812 -5.688 -13.133 1 98.06 116 TYR B C 1
ATOM 2014 O O . TYR B 1 116 ? -9.695 -5.633 -12.273 1 98.06 116 TYR B O 1
ATOM 2022 N N . VAL B 1 117 ? -8.859 -5.008 -14.258 1 98.06 117 VAL B N 1
ATOM 2023 C CA . VAL B 1 117 ? -10.062 -4.266 -14.617 1 98.06 117 VAL B CA 1
ATOM 2024 C C . VAL B 1 117 ? -11.266 -5.203 -14.617 1 98.06 117 VAL B C 1
ATOM 2026 O O . VAL B 1 117 ? -12.336 -4.852 -14.102 1 98.06 117 VAL B O 1
ATOM 2029 N N . LYS B 1 118 ? -11.086 -6.359 -15.141 1 96.81 118 LYS B N 1
ATOM 2030 C CA . LYS B 1 118 ? -12.156 -7.352 -15.195 1 96.81 118 LYS B CA 1
ATOM 2031 C C . LYS B 1 118 ? -12.586 -7.77 -13.789 1 96.81 118 LYS B C 1
ATOM 2033 O O . LYS B 1 118 ? -13.688 -8.289 -13.602 1 96.81 118 LYS B O 1
ATOM 2038 N N . GLN B 1 119 ? -11.766 -7.582 -12.875 1 96.06 119 GLN B N 1
ATOM 2039 C CA . GLN B 1 119 ? -12.055 -7.957 -11.492 1 96.06 119 GLN B CA 1
ATOM 2040 C C . GLN B 1 119 ? -12.594 -6.77 -10.703 1 96.06 119 GLN B C 1
ATOM 2042 O O . GLN B 1 119 ? -12.703 -6.832 -9.477 1 96.06 119 GLN B O 1
ATOM 2047 N N . GLY B 1 120 ? -12.852 -5.66 -11.344 1 97.25 120 GLY B N 1
ATOM 2048 C CA . GLY B 1 120 ? -13.531 -4.539 -10.711 1 97.25 120 GLY B CA 1
ATOM 2049 C C . GLY B 1 120 ? -12.578 -3.439 -10.273 1 97.25 120 GLY B C 1
ATOM 2050 O O . GLY B 1 120 ? -12.992 -2.48 -9.617 1 97.25 120 GLY B O 1
ATOM 2051 N N . PHE B 1 121 ? -11.312 -3.596 -10.57 1 98.38 121 PHE B N 1
ATOM 2052 C CA . PHE B 1 121 ? -10.375 -2.518 -10.289 1 98.38 121 PHE B CA 1
ATOM 2053 C C . PHE B 1 121 ? -10.43 -1.452 -11.375 1 98.38 121 PHE B C 1
ATOM 2055 O O . PHE B 1 121 ? -10.742 -1.753 -12.531 1 98.38 121 PHE B O 1
ATOM 2062 N N . LYS B 1 122 ? -10.117 -0.255 -11.008 1 98.19 122 LYS B N 1
ATOM 2063 C CA . LYS B 1 122 ? -10.086 0.855 -11.961 1 98.19 122 LYS B CA 1
ATOM 2064 C C . LYS B 1 122 ? -8.672 1.419 -12.102 1 98.19 122 LYS B C 1
ATOM 2066 O O . LYS B 1 122 ? -7.988 1.646 -11.102 1 98.19 122 LYS B O 1
ATOM 2071 N N . ILE B 1 123 ? -8.305 1.704 -13.273 1 98.12 123 ILE B N 1
ATOM 2072 C CA . ILE B 1 123 ? -6.996 2.275 -13.562 1 98.12 123 ILE B CA 1
ATOM 2073 C C . ILE B 1 123 ? -6.93 3.709 -13.039 1 98.12 123 ILE B C 1
ATOM 2075 O O . ILE B 1 123 ? -7.883 4.477 -13.195 1 98.12 123 ILE B O 1
ATOM 2079 N N . LEU B 1 124 ? -5.742 4.105 -12.461 1 97.75 124 LEU B N 1
ATOM 2080 C CA . LEU B 1 124 ? -5.52 5.461 -11.961 1 97.75 124 LEU B CA 1
ATOM 2081 C C . LEU B 1 124 ? -4.742 6.293 -12.969 1 97.75 124 LEU B C 1
ATOM 2083 O O . LEU B 1 124 ? -3.877 5.77 -13.68 1 97.75 124 LEU B O 1
ATOM 2087 N N . PRO B 1 125 ? -5.016 7.594 -13.102 1 96.75 125 PRO B N 1
ATOM 2088 C CA . PRO B 1 125 ? -6.062 8.32 -12.375 1 96.75 125 PRO B CA 1
ATOM 2089 C C . PRO B 1 125 ? -7.438 8.18 -13.023 1 96.75 125 PRO B C 1
ATOM 2091 O O . PRO B 1 125 ? -7.543 7.688 -14.156 1 96.75 125 PRO B O 1
ATOM 2094 N N . HIS B 1 126 ? -8.438 8.461 -12.25 1 94.88 126 HIS B N 1
ATOM 2095 C CA . HIS B 1 126 ? -9.797 8.578 -12.773 1 94.88 126 HIS B CA 1
ATOM 2096 C C . HIS B 1 126 ? -10.547 9.727 -12.117 1 94.88 126 HIS B C 1
ATOM 2098 O O . HIS B 1 126 ? -9.945 10.555 -11.43 1 94.88 126 HIS B O 1
ATOM 2104 N N . GLU B 1 127 ? -11.766 9.945 -12.359 1 89.5 127 GLU B N 1
ATOM 2105 C CA . GLU B 1 127 ? -12.539 11.148 -12.055 1 89.5 127 GLU B CA 1
ATOM 2106 C C . GLU B 1 127 ? -12.438 11.5 -10.57 1 89.5 127 GLU B C 1
ATOM 2108 O O . GLU B 1 127 ? -12.398 12.68 -10.211 1 89.5 127 GLU B O 1
ATOM 2113 N N . ASN B 1 128 ? -12.32 10.578 -9.68 1 88.31 128 ASN B N 1
ATOM 2114 C CA . ASN B 1 128 ? -12.375 10.852 -8.242 1 88.31 128 ASN B CA 1
ATOM 2115 C C . ASN B 1 128 ? -11.055 10.508 -7.559 1 88.31 128 ASN B C 1
ATOM 2117 O O . ASN B 1 128 ? -10.992 10.422 -6.332 1 88.31 128 ASN B O 1
ATOM 2121 N N . CYS B 1 129 ? -10.102 10.297 -8.359 1 93.56 129 CYS B N 1
ATOM 2122 C CA . CYS B 1 129 ? -8.836 9.859 -7.773 1 93.56 129 CYS B CA 1
ATOM 2123 C C . CYS B 1 129 ? -7.656 10.352 -8.602 1 93.56 129 CYS B C 1
ATOM 2125 O O . CYS B 1 129 ? -7.648 10.227 -9.82 1 93.56 129 CYS B O 1
ATOM 2127 N N . GLY B 1 130 ? -6.688 10.93 -7.93 1 96 130 GLY B N 1
ATOM 2128 C CA . GLY B 1 130 ? -5.492 11.383 -8.617 1 96 130 GLY B CA 1
ATOM 2129 C C . GLY B 1 130 ? -4.574 10.242 -9.023 1 96 130 GLY B C 1
ATOM 2130 O O . GLY B 1 130 ? -4.938 9.07 -8.906 1 96 130 GLY B O 1
ATOM 2131 N N . PRO B 1 131 ? -3.453 10.578 -9.586 1 97.88 131 PRO B N 1
ATOM 2132 C CA . PRO B 1 131 ? -2.535 9.547 -10.07 1 97.88 131 PRO B CA 1
ATOM 2133 C C . PRO B 1 131 ? -1.754 8.875 -8.945 1 97.88 131 PRO B C 1
ATOM 2135 O O . PRO B 1 131 ? -1.591 9.453 -7.871 1 97.88 131 PRO B O 1
ATOM 2138 N N . ALA B 1 132 ? -1.394 7.668 -9.211 1 98.56 132 ALA B N 1
ATOM 2139 C CA . ALA B 1 132 ? -0.462 6.973 -8.32 1 98.56 132 ALA B CA 1
ATOM 2140 C C . ALA B 1 132 ? 0.984 7.301 -8.68 1 98.56 132 ALA B C 1
ATOM 2142 O O . ALA B 1 132 ? 1.296 7.562 -9.844 1 98.56 132 ALA B O 1
ATOM 2143 N N . LEU B 1 133 ? 1.826 7.359 -7.715 1 98.75 133 LEU B N 1
ATOM 2144 C CA . LEU B 1 133 ? 3.26 7.566 -7.883 1 98.75 133 LEU B CA 1
ATOM 2145 C C . LEU B 1 133 ? 4.055 6.508 -7.125 1 98.75 133 LEU B C 1
ATOM 2147 O O . LEU B 1 133 ? 3.549 5.91 -6.172 1 98.75 133 LEU B O 1
ATOM 2151 N N . ARG B 1 134 ? 5.266 6.34 -7.586 1 98.56 134 ARG B N 1
ATOM 2152 C CA . ARG B 1 134 ? 6.121 5.316 -7 1 98.56 134 ARG B CA 1
ATOM 2153 C C . ARG B 1 134 ? 7.574 5.785 -6.941 1 98.56 134 ARG B C 1
ATOM 2155 O O . ARG B 1 134 ? 8.039 6.492 -7.836 1 98.56 134 ARG B O 1
ATOM 2162 N N . LYS B 1 135 ? 8.242 5.535 -5.918 1 98.19 135 LYS B N 1
ATOM 2163 C CA . LYS B 1 135 ? 9.672 5.73 -5.703 1 98.19 135 LYS B CA 1
ATOM 2164 C C . LYS B 1 135 ? 10.352 4.426 -5.297 1 98.19 135 LYS B C 1
ATOM 2166 O O . LYS B 1 135 ? 9.898 3.744 -4.375 1 98.19 135 LYS B O 1
ATOM 2171 N N . VAL B 1 136 ? 11.336 3.971 -6.023 1 97.88 136 VAL B N 1
ATOM 2172 C CA . VAL B 1 136 ? 12.117 2.771 -5.727 1 97.88 136 VAL B CA 1
ATOM 2173 C C . VAL B 1 136 ? 13.469 3.164 -5.148 1 97.88 136 VAL B C 1
ATOM 2175 O O . VAL B 1 136 ? 14.148 4.043 -5.684 1 97.88 136 VAL B O 1
ATOM 2178 N N . ILE B 1 137 ? 13.867 2.584 -4.105 1 97.44 137 ILE B N 1
ATOM 2179 C CA . ILE B 1 137 ? 15.125 2.902 -3.432 1 97.44 137 ILE B CA 1
ATOM 2180 C C . ILE B 1 137 ? 15.93 1.624 -3.213 1 97.44 137 ILE B C 1
ATOM 2182 O O . ILE B 1 137 ? 15.383 0.604 -2.785 1 97.44 137 ILE B O 1
ATOM 2186 N N . TYR B 1 138 ? 17.172 1.646 -3.494 1 96.19 138 TYR B N 1
ATOM 2187 C CA . TYR B 1 138 ? 18.109 0.565 -3.217 1 96.19 138 TYR B CA 1
ATOM 2188 C C . TYR B 1 138 ? 19.016 0.916 -2.041 1 96.19 138 TYR B C 1
ATOM 2190 O O . TYR B 1 138 ? 19.484 2.049 -1.933 1 96.19 138 TYR B O 1
ATOM 2198 N N . THR B 1 139 ? 19.188 0.056 -1.127 1 94.06 139 THR B N 1
ATOM 2199 C CA . THR B 1 139 ? 20.047 0.305 0.023 1 94.06 139 THR B CA 1
ATOM 2200 C C . THR B 1 139 ? 21.328 -0.516 -0.074 1 94.06 139 THR B C 1
ATOM 2202 O O . THR B 1 139 ? 21.328 -1.611 -0.639 1 94.06 139 THR B O 1
#

Secondary structure (DSSP, 8-state):
--EEEE-PPPPHHHHHHHHHHTTPPPPPHHHHHHHHHT-SEEEEEEETTEEEEEEEEEE-SSEEEEEEEEE-GGGTTSSHHHHHHHHHHHHHHHHSPTT-EEEEEEEPPTT-HHHHHTTT-EESSBTTB--EEEEEEE-/--EEEE-PPPPHHHHHHHHHHTTPPPPPHHHHHHHHHT-SEEEEEEETTEEEEEEEEEE-SSEEEEEEEEE-GGGTTSSHHHHHHHHHHHHHHHHSPTT-EEEEEEEPPTT-HHHHHTTT-EESSBTTB--EEEEEEE-

Radius of gyration: 18.88 Å; Cα contacts (8 Å, |Δi|>4): 568; chains: 2; bounding box: 41×61×42 Å